Protein AF-A0A959V9H3-F1 (afdb_monomer)

Structure (mmCIF, N/CA/C/O backbone):
data_AF-A0A959V9H3-F1
#
_entry.id   AF-A0A959V9H3-F1
#
loop_
_atom_site.group_PDB
_atom_site.id
_atom_site.type_symbol
_atom_site.label_atom_id
_atom_site.label_alt_id
_atom_site.label_comp_id
_atom_site.label_asym_id
_atom_site.label_entity_id
_atom_site.label_seq_id
_atom_site.pdbx_PDB_ins_code
_atom_site.Cartn_x
_atom_site.Cartn_y
_atom_site.Cartn_z
_atom_site.occupancy
_atom_site.B_iso_or_equiv
_atom_site.auth_seq_id
_atom_site.auth_comp_id
_atom_site.auth_asym_id
_atom_site.auth_atom_id
_atom_site.pdbx_PDB_model_num
ATOM 1 N N . MET A 1 1 ? -79.815 37.052 56.908 1.00 38.38 1 MET A N 1
ATOM 2 C CA . MET A 1 1 ? -80.450 36.226 57.954 1.00 38.38 1 MET A CA 1
ATOM 3 C C . MET A 1 1 ? -79.907 34.810 57.814 1.00 38.38 1 MET A C 1
ATOM 5 O O . MET A 1 1 ? -79.956 34.312 56.704 1.00 38.38 1 MET A O 1
ATOM 9 N N . MET A 1 2 ? -79.336 34.265 58.903 1.00 42.62 2 MET A N 1
ATOM 10 C CA . MET A 1 2 ? -78.953 32.854 59.181 1.00 42.62 2 MET A CA 1
ATOM 11 C C . MET A 1 2 ? -78.077 32.114 58.145 1.00 42.62 2 MET A C 1
ATOM 13 O O . MET A 1 2 ? -78.509 31.856 57.035 1.00 42.62 2 MET A O 1
ATOM 17 N N . LYS A 1 3 ? -76.774 31.868 58.385 1.00 49.81 3 LYS A N 1
ATOM 18 C CA . LYS A 1 3 ? -76.113 30.909 59.318 1.00 49.81 3 LYS A CA 1
ATOM 19 C C . LYS A 1 3 ? -76.584 29.456 59.174 1.00 49.81 3 LYS A C 1
ATOM 21 O O . LYS A 1 3 ? -77.664 29.171 59.662 1.00 49.81 3 LYS A O 1
ATOM 26 N N . THR A 1 4 ? -75.691 28.578 58.696 1.00 45.66 4 THR A N 1
ATOM 27 C CA . THR A 1 4 ? -75.533 27.148 59.083 1.00 45.66 4 THR A CA 1
ATOM 28 C C . THR A 1 4 ? -74.238 26.599 58.447 1.00 45.66 4 THR A C 1
ATOM 30 O O . THR A 1 4 ? -74.162 26.454 57.234 1.00 45.66 4 THR A O 1
ATOM 33 N N . THR A 1 5 ? -73.095 26.632 59.145 1.00 49.28 5 THR A N 1
ATOM 34 C CA . THR A 1 5 ? -72.464 25.529 59.919 1.00 49.28 5 THR A CA 1
ATOM 35 C C . THR A 1 5 ? -71.930 24.355 59.088 1.00 49.28 5 THR A C 1
ATOM 37 O O . THR A 1 5 ? -72.685 23.541 58.571 1.00 49.28 5 THR A O 1
ATOM 40 N N . ARG A 1 6 ? -70.592 24.251 59.052 1.00 56.28 6 ARG A N 1
ATOM 41 C CA . ARG A 1 6 ? -69.817 23.060 58.667 1.00 56.28 6 ARG A CA 1
ATOM 42 C C . ARG A 1 6 ? -70.060 21.919 59.666 1.00 56.28 6 ARG A C 1
ATOM 44 O O . ARG A 1 6 ? -70.050 22.194 60.866 1.00 56.28 6 ARG A O 1
ATOM 51 N N . PRO A 1 7 ? -70.053 20.660 59.209 1.00 53.12 7 PRO A N 1
ATOM 52 C CA . PRO A 1 7 ? -69.454 19.585 59.975 1.00 53.12 7 PRO A CA 1
ATOM 53 C C . PRO A 1 7 ? -68.200 19.069 59.266 1.00 53.12 7 PRO A C 1
ATOM 55 O O . PRO A 1 7 ? -68.214 18.620 58.123 1.00 53.12 7 PRO A O 1
ATOM 58 N N . LEU A 1 8 ? -67.107 19.180 60.010 1.00 52.88 8 LEU A N 1
ATOM 59 C CA . LEU A 1 8 ? -65.874 18.433 59.859 1.00 52.88 8 LEU A CA 1
ATOM 60 C C . LEU A 1 8 ? -66.221 16.935 59.969 1.00 52.88 8 LEU A C 1
ATOM 62 O O . LEU A 1 8 ? -66.684 16.504 61.023 1.00 52.88 8 LEU A O 1
ATOM 66 N N . LEU A 1 9 ? -66.004 16.142 58.921 1.00 51.19 9 LEU A N 1
ATOM 67 C CA . LEU A 1 9 ? -65.899 14.691 59.064 1.00 51.19 9 LEU A CA 1
ATOM 68 C C . LEU A 1 9 ? -64.665 14.230 58.295 1.00 51.19 9 LEU A C 1
ATOM 70 O O . LEU A 1 9 ? -64.614 14.256 57.068 1.00 51.19 9 LEU A O 1
ATOM 74 N N . ALA A 1 10 ? -63.645 13.896 59.078 1.00 54.62 10 ALA A N 1
ATOM 75 C CA . ALA A 1 10 ? -62.396 13.310 58.648 1.00 54.62 10 ALA A CA 1
ATOM 76 C C . ALA A 1 10 ? -62.679 11.990 57.918 1.00 54.62 10 ALA A C 1
ATOM 78 O O . ALA A 1 10 ? -62.996 10.986 58.555 1.00 54.62 10 ALA A O 1
ATOM 79 N N . LEU A 1 11 ? -62.575 11.990 56.588 1.00 49.72 11 LEU A N 1
ATOM 80 C CA . LEU A 1 11 ? -62.524 10.752 55.828 1.00 49.72 11 LEU A CA 1
ATOM 81 C C . LEU A 1 11 ? -61.058 10.367 55.671 1.00 49.72 11 LEU A C 1
ATOM 83 O O . LEU A 1 11 ? -60.273 11.065 55.032 1.00 49.72 11 LEU A O 1
ATOM 87 N N . LEU A 1 12 ? -60.737 9.282 56.369 1.00 50.16 12 LEU A N 1
ATOM 88 C CA . LEU A 1 12 ? -59.481 8.562 56.408 1.00 50.16 12 LEU A CA 1
ATOM 89 C C . LEU A 1 12 ? -58.654 8.698 55.130 1.00 50.16 12 LEU A C 1
ATOM 91 O O . LEU A 1 12 ? -59.092 8.399 54.022 1.00 50.16 12 LEU A O 1
ATOM 95 N N . PHE A 1 13 ? -57.403 9.052 55.380 1.00 46.19 13 PHE A N 1
ATOM 96 C CA . PHE A 1 13 ? -56.226 8.827 54.566 1.00 46.19 13 PHE A CA 1
ATOM 97 C C . PHE A 1 13 ? -56.172 7.348 54.126 1.00 46.19 13 PHE A C 1
ATOM 99 O O . PHE A 1 13 ? -55.500 6.523 54.740 1.00 46.19 13 PHE A O 1
ATOM 106 N N . ALA A 1 14 ? -56.904 6.983 53.072 1.00 48.34 14 ALA A N 1
ATOM 107 C CA . ALA A 1 14 ? -56.654 5.764 52.314 1.00 48.34 14 ALA A CA 1
ATOM 108 C C . ALA A 1 14 ? -55.415 6.024 51.454 1.00 48.34 14 ALA A C 1
ATOM 110 O O . ALA A 1 14 ? -55.491 6.219 50.243 1.00 48.34 14 ALA A O 1
ATOM 111 N N . LEU A 1 15 ? -54.269 6.111 52.130 1.00 51.59 15 LEU A N 1
ATOM 112 C CA . LEU A 1 15 ? -52.971 6.003 51.497 1.00 51.59 15 LEU A CA 1
ATOM 113 C C . LEU A 1 15 ? -52.976 4.638 50.803 1.00 51.59 15 LEU A C 1
ATOM 115 O O . LEU A 1 15 ? -53.105 3.627 51.503 1.00 51.59 15 LEU A O 1
ATOM 119 N N . PRO A 1 16 ? -52.878 4.553 49.466 1.00 47.22 16 PRO A N 1
ATOM 120 C CA . PRO A 1 16 ? -52.512 3.284 48.887 1.00 47.22 16 PRO A CA 1
ATOM 121 C C . PRO A 1 16 ? -51.127 2.996 49.462 1.00 47.22 16 PRO A C 1
ATOM 123 O O . PRO A 1 16 ? -50.171 3.726 49.191 1.00 47.22 16 PRO A O 1
ATOM 126 N N . LEU A 1 17 ? -51.022 1.963 50.304 1.00 51.16 17 LEU A N 1
ATOM 127 C CA . LEU A 1 17 ? -49.762 1.257 50.446 1.00 51.16 17 LEU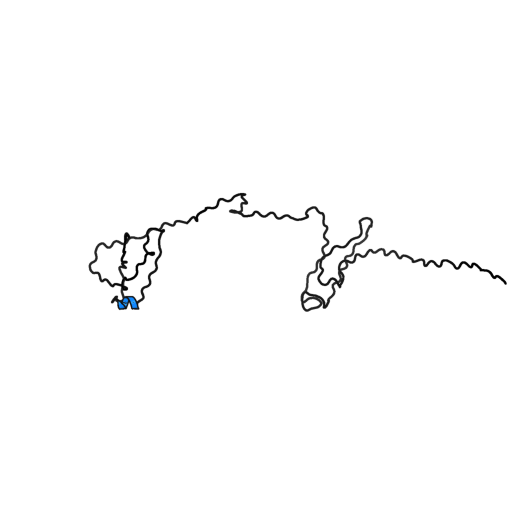 A CA 1
ATOM 128 C C . LEU A 1 17 ? -49.440 0.763 49.036 1.00 51.16 17 LEU A C 1
ATOM 130 O O . LEU A 1 17 ? -49.864 -0.316 48.626 1.00 51.16 17 LEU A O 1
ATOM 134 N N . ALA A 1 18 ? -48.735 1.594 48.272 1.00 52.59 18 ALA A N 1
ATOM 135 C CA . ALA A 1 18 ? -47.900 1.121 47.200 1.00 52.59 18 ALA A CA 1
ATOM 136 C C . ALA A 1 18 ? -46.889 0.223 47.904 1.00 52.59 18 ALA A C 1
ATOM 138 O O . ALA A 1 18 ? -45.907 0.680 48.486 1.00 52.59 18 ALA A O 1
ATOM 139 N N . LEU A 1 19 ? -47.227 -1.062 47.965 1.00 47.50 19 LEU A N 1
ATOM 140 C CA . LEU A 1 19 ? -46.282 -2.107 48.259 1.00 47.50 19 LEU A CA 1
ATOM 141 C C . LEU A 1 19 ? -45.261 -1.996 47.130 1.00 47.50 19 LEU A C 1
ATOM 143 O O . LEU A 1 19 ? -45.490 -2.486 46.025 1.00 47.50 19 LEU A O 1
ATOM 147 N N . SER A 1 20 ? -44.189 -1.245 47.369 1.00 50.09 20 SER A N 1
ATOM 148 C CA . SER A 1 20 ? -43.010 -1.264 46.526 1.00 50.09 20 SER A CA 1
ATOM 149 C C . SER A 1 20 ? -42.485 -2.687 46.623 1.00 50.09 20 SER A C 1
ATOM 151 O O . SER A 1 20 ? -41.723 -3.016 47.530 1.00 50.09 20 SER A O 1
ATOM 153 N N . ALA A 1 21 ? -42.971 -3.568 45.751 1.00 50.25 21 ALA A N 1
ATOM 154 C CA . ALA A 1 21 ? -42.292 -4.808 45.457 1.00 50.25 21 ALA A CA 1
ATOM 155 C C . ALA A 1 21 ? -40.937 -4.372 44.907 1.00 50.25 21 ALA A C 1
ATOM 157 O O . ALA A 1 21 ? -40.818 -3.971 43.752 1.00 50.25 21 ALA A O 1
ATOM 158 N N . GLN A 1 22 ? -39.950 -4.298 45.795 1.00 52.94 22 GLN A N 1
ATOM 159 C CA . GLN A 1 22 ? -38.587 -4.014 45.416 1.00 52.94 22 GLN A CA 1
ATOM 160 C C . GLN A 1 22 ? -38.166 -5.204 44.566 1.00 52.94 22 GLN A C 1
ATOM 162 O O . GLN A 1 22 ? -38.006 -6.313 45.075 1.00 52.94 22 GLN A O 1
ATOM 167 N N . GLU A 1 23 ? -38.112 -5.000 43.251 1.00 62.88 23 GLU A N 1
ATOM 168 C CA . GLU A 1 23 ? -37.577 -6.010 42.357 1.00 62.88 23 GLU A CA 1
ATOM 169 C C . GLU A 1 23 ? -36.139 -6.291 42.802 1.00 62.88 23 GLU A C 1
ATOM 171 O O . GLU A 1 23 ? -35.274 -5.421 42.749 1.00 62.88 23 GLU A O 1
ATOM 176 N N . ASP A 1 24 ? -35.879 -7.523 43.238 1.00 78.25 24 ASP A N 1
ATOM 177 C CA . ASP A 1 24 ? -34.549 -8.012 43.633 1.00 78.25 24 ASP A CA 1
ATOM 178 C C . ASP A 1 24 ? -33.622 -8.207 42.411 1.00 78.25 24 ASP A C 1
ATOM 180 O O . ASP A 1 24 ? -32.607 -8.896 42.446 1.00 78.25 24 ASP A O 1
ATOM 184 N N . THR A 1 25 ? -34.005 -7.667 41.252 1.00 86.69 25 THR A N 1
ATOM 185 C CA . THR A 1 25 ? -33.285 -7.815 39.990 1.00 86.69 25 THR A CA 1
ATOM 186 C C . THR A 1 25 ? -33.106 -6.457 39.342 1.00 86.69 25 THR A C 1
ATOM 188 O O . THR A 1 25 ? -34.055 -5.852 38.855 1.00 86.69 25 THR A O 1
ATOM 191 N N . LEU A 1 26 ? -31.856 -6.014 39.263 1.00 89.06 26 LEU A N 1
ATOM 192 C CA . LEU A 1 26 ? -31.491 -4.832 38.501 1.00 89.06 26 LEU A CA 1
ATOM 193 C C . LEU A 1 26 ? -31.297 -5.213 37.028 1.00 89.06 26 LEU A C 1
ATOM 195 O O . LEU A 1 26 ? -30.533 -6.126 36.707 1.00 89.06 26 LEU A O 1
ATOM 199 N N . ARG A 1 27 ? -31.986 -4.510 36.123 1.00 90.94 27 ARG A N 1
ATOM 200 C CA . ARG A 1 27 ? -31.864 -4.698 34.670 1.00 90.94 27 ARG A CA 1
ATOM 201 C C . ARG A 1 27 ? -31.171 -3.501 34.030 1.00 90.94 27 ARG A C 1
ATOM 203 O O . ARG A 1 27 ? -31.647 -2.377 34.143 1.00 90.94 27 ARG A O 1
ATOM 210 N N . VAL A 1 28 ? -30.075 -3.760 33.320 1.00 92.44 28 VAL A N 1
ATOM 211 C CA . VAL A 1 28 ? -29.393 -2.770 32.475 1.00 92.44 28 VAL A CA 1
ATOM 212 C C . VAL A 1 28 ? -29.704 -3.102 31.020 1.00 92.44 28 VAL A C 1
ATOM 214 O O . VAL A 1 28 ? -29.259 -4.131 30.512 1.00 92.44 28 VAL A O 1
ATOM 217 N N . GLN A 1 29 ? -30.485 -2.251 30.353 1.00 93.38 29 GLN A N 1
ATOM 218 C CA . GLN A 1 29 ? -30.753 -2.388 28.922 1.00 93.38 29 GLN A CA 1
ATOM 219 C C . GLN A 1 29 ? -29.642 -1.697 28.130 1.00 93.38 29 GLN A C 1
ATOM 221 O O . GLN A 1 29 ? -29.417 -0.500 28.298 1.00 93.38 29 GLN A O 1
ATOM 226 N N . THR A 1 30 ? -28.961 -2.450 27.266 1.00 94.25 30 THR A N 1
ATOM 227 C CA . THR A 1 30 ? -27.877 -1.926 26.428 1.00 94.25 30 THR A CA 1
ATOM 228 C C . THR A 1 30 ? -28.367 -1.613 25.012 1.00 94.25 30 THR A C 1
ATOM 230 O O . THR A 1 30 ? -28.777 -0.490 24.727 1.00 94.25 30 THR A O 1
ATOM 233 N N . LEU A 1 31 ? -28.360 -2.608 24.126 1.00 93.88 31 LEU A N 1
ATOM 234 C CA . LEU A 1 31 ? -28.870 -2.520 22.758 1.00 93.88 31 LEU A CA 1
ATOM 235 C C . LEU A 1 31 ? -30.359 -2.871 22.731 1.00 93.88 31 LEU A C 1
ATOM 237 O O . LEU A 1 31 ? -30.788 -3.796 23.417 1.00 93.88 31 LEU A O 1
ATOM 241 N N . THR A 1 32 ? -31.147 -2.148 21.940 1.00 94.00 32 THR A N 1
ATOM 242 C CA . THR A 1 32 ? -32.568 -2.450 21.688 1.00 94.00 32 THR A CA 1
ATOM 243 C C . THR A 1 32 ? -32.753 -2.948 20.259 1.00 94.00 32 THR A C 1
ATOM 245 O O . THR A 1 32 ? -31.843 -2.848 19.440 1.00 94.00 32 THR A O 1
ATOM 248 N N . PHE A 1 33 ? -33.941 -3.450 19.915 1.00 92.75 33 PHE A N 1
ATOM 249 C CA . PHE A 1 33 ? -34.227 -3.828 18.527 1.00 92.75 33 PHE A CA 1
ATOM 250 C C . PHE A 1 33 ? -34.240 -2.644 17.555 1.00 92.75 33 PHE A C 1
ATOM 252 O O . PHE A 1 33 ? -34.073 -2.860 16.364 1.00 92.75 33 PHE A O 1
ATOM 259 N N . ASP A 1 34 ? -34.342 -1.411 18.052 1.00 92.25 34 ASP A N 1
ATOM 260 C CA . ASP A 1 34 ? -34.216 -0.202 17.230 1.00 92.25 34 ASP A CA 1
ATOM 261 C C . ASP A 1 34 ? -32.744 0.127 16.903 1.00 92.25 34 ASP A C 1
ATOM 263 O O . ASP A 1 34 ? -32.449 0.999 16.086 1.00 92.25 34 ASP A O 1
ATOM 267 N N . SER A 1 35 ? -31.788 -0.572 17.528 1.00 92.06 35 SER A N 1
ATOM 268 C CA . SER A 1 35 ? -30.345 -0.409 17.310 1.00 92.06 35 SER A CA 1
ATOM 269 C C . SER A 1 35 ? -29.870 -1.150 16.049 1.00 92.06 35 SER A C 1
ATOM 271 O O . SER A 1 35 ? -29.012 -2.026 16.126 1.00 92.06 35 SER A O 1
ATOM 273 N N . ILE A 1 36 ? -30.416 -0.800 14.880 1.00 90.19 36 ILE A N 1
ATOM 274 C CA . ILE A 1 36 ? -30.231 -1.552 13.621 1.00 90.19 36 ILE A CA 1
ATOM 275 C C . ILE A 1 36 ? -28.749 -1.732 13.231 1.00 90.19 36 ILE A C 1
ATOM 277 O O . ILE A 1 36 ? -28.296 -2.843 12.939 1.00 90.19 36 ILE A O 1
ATOM 281 N N . THR A 1 37 ? -27.960 -0.655 13.263 1.00 89.81 37 THR A N 1
ATOM 282 C CA . THR A 1 37 ? -26.536 -0.671 12.867 1.00 89.81 37 THR A CA 1
ATOM 283 C C . THR A 1 37 ? -25.567 -0.488 14.038 1.00 89.81 37 THR A C 1
ATOM 285 O O . THR A 1 37 ? -24.367 -0.717 13.888 1.00 89.81 37 THR A O 1
ATOM 288 N N . THR A 1 38 ? -26.058 -0.130 15.226 1.00 91.19 38 THR A N 1
ATOM 289 C CA . THR A 1 38 ? -25.223 0.095 16.415 1.00 91.19 38 THR A CA 1
ATOM 290 C C . THR A 1 38 ? -24.794 -1.232 17.035 1.00 91.19 38 THR A C 1
ATOM 292 O O . THR A 1 38 ? -25.626 -2.013 17.485 1.00 91.19 38 THR A O 1
ATOM 295 N N . ARG A 1 39 ? -23.480 -1.485 17.105 1.00 88.88 39 ARG A N 1
ATOM 296 C CA . ARG A 1 39 ? -22.906 -2.728 17.672 1.00 88.88 39 ARG A CA 1
ATOM 297 C C . ARG A 1 39 ? -22.044 -2.517 18.920 1.00 88.88 39 ARG A C 1
ATOM 299 O O . ARG A 1 39 ? -21.573 -3.481 19.514 1.00 88.88 39 ARG A O 1
ATOM 306 N N . ARG A 1 40 ? -21.830 -1.263 19.323 1.00 92.00 40 ARG A N 1
ATOM 307 C CA . ARG A 1 40 ? -21.074 -0.865 20.518 1.00 92.00 40 ARG A CA 1
ATOM 308 C C . ARG A 1 40 ? -21.672 0.416 21.088 1.00 92.00 40 ARG A C 1
ATOM 310 O O . ARG A 1 40 ? -22.124 1.268 20.331 1.00 92.00 40 ARG A O 1
ATOM 317 N N . GLY A 1 41 ? -21.623 0.555 22.405 1.00 92.00 41 GLY A N 1
ATOM 318 C CA . GLY A 1 41 ? -22.055 1.748 23.114 1.00 92.00 41 GLY A CA 1
ATOM 319 C C . GLY A 1 41 ? -21.462 1.807 24.515 1.00 92.00 41 GLY A C 1
ATOM 320 O O . GLY A 1 41 ? -20.753 0.895 24.944 1.00 92.00 41 GLY A O 1
ATOM 321 N N . TRP A 1 42 ? -21.763 2.903 25.202 1.00 91.62 42 TRP A N 1
ATOM 322 C CA . TRP A 1 42 ? -21.433 3.116 26.602 1.00 91.62 42 TRP A CA 1
ATOM 323 C C . TRP A 1 42 ? -22.714 3.047 27.414 1.00 91.62 42 TRP A C 1
ATOM 325 O O . TRP A 1 42 ? -23.662 3.781 27.139 1.00 91.62 42 TRP A O 1
ATOM 335 N N . TRP A 1 43 ? -22.734 2.169 28.409 1.00 91.81 43 TRP A N 1
ATOM 336 C CA . TRP A 1 43 ? -23.882 1.990 29.286 1.00 91.81 43 TRP A CA 1
ATOM 337 C C . TRP A 1 43 ? -23.419 2.019 30.728 1.00 91.81 43 TRP A C 1
ATOM 339 O O . TRP A 1 43 ? -22.426 1.385 31.082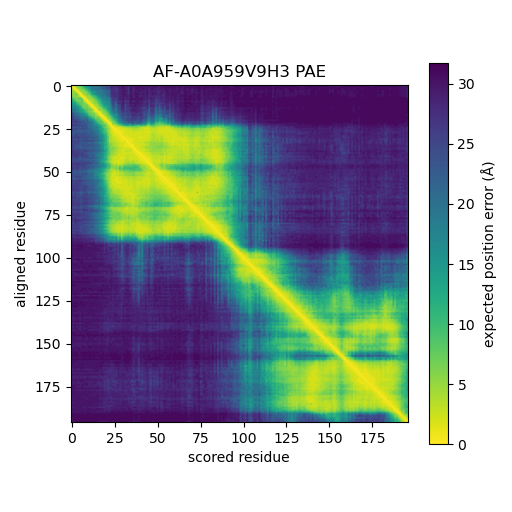 1.00 91.81 43 TRP A O 1
ATOM 349 N N . GLN A 1 44 ? -24.149 2.762 31.553 1.00 89.25 44 GLN A N 1
ATOM 350 C CA . GLN A 1 44 ? -23.854 2.863 32.969 1.00 89.25 44 GLN A CA 1
ATOM 351 C C . GLN A 1 44 ? -24.326 1.588 33.666 1.00 89.25 44 GLN A C 1
ATOM 353 O O . GLN A 1 44 ? -25.526 1.330 33.769 1.00 89.25 44 GLN A O 1
ATOM 358 N N . PHE A 1 45 ? -23.376 0.796 34.149 1.00 88.94 45 PHE A N 1
ATOM 359 C CA . PHE A 1 45 ? -23.672 -0.284 35.080 1.00 88.94 45 PHE A CA 1
ATOM 360 C C . PHE A 1 45 ? -23.782 0.284 36.505 1.00 88.94 45 PHE A C 1
ATOM 362 O O . PHE A 1 45 ? -23.223 1.352 36.786 1.00 88.94 45 PHE A O 1
ATOM 369 N N . PRO A 1 46 ? -24.519 -0.392 37.401 1.00 88.06 46 PRO A N 1
ATOM 370 C CA . PRO A 1 46 ? -24.602 -0.001 38.801 1.00 88.06 46 PRO A CA 1
ATOM 371 C C . PRO A 1 46 ? -23.224 0.092 39.444 1.00 88.06 46 PRO A C 1
ATOM 373 O O . PRO A 1 46 ? -22.301 -0.634 39.073 1.00 88.06 46 PRO A O 1
ATOM 376 N N . ASP A 1 47 ? -23.112 0.962 40.439 1.00 82.56 47 ASP A N 1
ATOM 377 C CA . ASP A 1 47 ? -21.897 1.084 41.227 1.00 82.56 47 ASP A CA 1
ATOM 378 C C . ASP A 1 47 ? -21.627 -0.165 42.091 1.00 82.56 47 ASP A C 1
ATOM 380 O O . ASP A 1 47 ? -22.430 -1.097 42.211 1.00 82.56 47 ASP A O 1
ATOM 384 N N . THR A 1 48 ? -20.462 -0.168 42.732 1.00 80.00 48 THR A N 1
ATOM 385 C CA . THR A 1 48 ? -20.001 -1.261 43.592 1.00 80.00 48 THR A CA 1
ATOM 386 C C . THR A 1 48 ? -20.634 -1.251 44.985 1.00 80.00 48 THR A C 1
ATOM 388 O O . THR A 1 48 ? -20.202 -2.021 45.841 1.00 80.00 48 THR A O 1
ATOM 391 N N . THR A 1 49 ? -21.614 -0.382 45.265 1.00 86.56 49 THR A N 1
ATOM 392 C CA . THR A 1 49 ? -22.260 -0.331 46.593 1.00 86.56 49 THR A CA 1
ATOM 393 C C . THR A 1 49 ? -23.222 -1.499 46.819 1.00 86.56 49 THR A C 1
ATOM 395 O O . THR A 1 49 ? -23.599 -1.796 47.952 1.00 86.56 49 THR A O 1
ATOM 398 N N . HIS A 1 50 ? -23.570 -2.205 45.744 1.00 82.75 50 HIS A N 1
ATOM 399 C CA . HIS A 1 50 ? -24.474 -3.342 45.741 1.00 82.75 50 HIS A CA 1
ATOM 400 C C . HIS A 1 50 ? -23.699 -4.661 45.679 1.00 82.75 50 HIS A C 1
ATOM 402 O O . HIS A 1 50 ? -22.675 -4.777 45.004 1.00 82.75 50 HIS A O 1
ATOM 408 N N . THR A 1 51 ? -24.223 -5.691 46.345 1.00 87.56 51 THR A N 1
ATOM 409 C CA . THR A 1 51 ? -23.708 -7.060 46.228 1.00 87.56 51 THR A CA 1
ATOM 410 C C . THR A 1 51 ? -24.682 -7.897 45.413 1.00 87.56 51 THR A C 1
ATOM 412 O O . THR A 1 51 ? -25.887 -7.881 45.653 1.00 87.56 51 THR A O 1
ATOM 415 N N . TYR A 1 52 ? -24.161 -8.628 44.430 1.00 88.44 52 TYR A N 1
ATOM 416 C CA . TYR A 1 52 ? -24.974 -9.416 43.510 1.00 88.44 52 TYR A CA 1
ATOM 417 C C . TYR A 1 52 ? -24.634 -10.892 43.648 1.00 88.44 52 TYR A C 1
ATOM 419 O O . TYR A 1 52 ? -23.474 -11.289 43.560 1.00 88.44 52 TYR A O 1
ATOM 427 N N . ARG A 1 53 ? -25.658 -11.732 43.810 1.00 90.81 53 ARG A N 1
ATOM 428 C CA . ARG A 1 53 ? -25.481 -13.191 43.843 1.00 90.81 53 ARG A CA 1
ATOM 429 C C . ARG A 1 53 ? -25.201 -13.779 42.457 1.00 90.81 53 ARG A C 1
ATOM 431 O O . ARG A 1 53 ? -24.553 -14.817 42.347 1.00 90.81 53 ARG A O 1
ATOM 438 N N . LYS A 1 54 ? -25.759 -13.172 41.407 1.00 91.06 54 LYS A N 1
ATOM 439 C CA . LYS A 1 54 ? -25.683 -13.662 40.028 1.00 91.06 54 LYS A CA 1
ATOM 440 C C . LYS A 1 54 ? -25.813 -12.497 39.053 1.00 91.06 54 LYS A C 1
ATOM 442 O O . LYS A 1 54 ? -26.667 -11.639 39.241 1.00 91.06 54 LYS A O 1
ATOM 447 N N . VAL A 1 55 ? -25.018 -12.533 37.988 1.00 90.62 55 VAL A N 1
ATOM 448 C CA . VAL A 1 55 ? -25.143 -11.639 36.833 1.00 90.62 55 VAL A CA 1
ATOM 449 C C . VAL A 1 55 ? -25.541 -12.484 35.626 1.00 90.62 55 VAL A C 1
ATOM 451 O O . VAL A 1 55 ? -24.924 -13.515 35.363 1.00 90.62 55 VAL A O 1
ATOM 454 N N . LEU A 1 56 ? -26.597 -12.078 34.920 1.00 93.38 56 LEU A N 1
ATOM 455 C CA . LEU A 1 56 ? -27.102 -12.759 33.727 1.00 93.38 56 LEU A CA 1
ATOM 456 C C . LEU A 1 56 ? -27.024 -11.814 32.533 1.00 93.38 56 LEU A C 1
ATOM 458 O O . LEU A 1 56 ? -27.608 -10.734 32.557 1.00 93.38 56 LEU A O 1
ATOM 462 N N . MET A 1 57 ? -26.336 -12.244 31.478 1.00 93.62 57 MET A N 1
ATOM 463 C CA . MET A 1 57 ? -26.373 -11.579 30.180 1.00 93.62 57 MET A CA 1
ATOM 464 C C . MET A 1 57 ? -27.438 -12.263 29.322 1.00 93.62 57 MET A C 1
ATOM 466 O O . MET A 1 57 ? -27.352 -13.463 29.064 1.00 93.62 57 MET A O 1
ATOM 470 N N . VAL A 1 58 ? -28.462 -11.506 28.926 1.00 93.69 58 VAL A N 1
ATOM 471 C CA . VAL A 1 58 ? -29.548 -11.993 28.070 1.00 93.69 58 VAL A CA 1
ATOM 472 C C . VAL A 1 58 ? -29.409 -11.335 26.707 1.00 93.69 58 VAL A C 1
ATOM 474 O O . VAL A 1 58 ? -29.657 -10.142 26.559 1.00 93.69 58 VAL A O 1
ATOM 477 N N . HIS A 1 59 ? -29.017 -12.126 25.714 1.00 92.44 59 HIS A N 1
ATOM 478 C CA . HIS A 1 59 ? -28.903 -11.688 24.330 1.00 92.44 59 HIS A CA 1
ATOM 479 C C . HIS A 1 59 ? -30.032 -12.317 23.517 1.00 92.44 59 HIS A C 1
ATOM 481 O O . HIS A 1 59 ? -30.099 -13.537 23.387 1.00 92.44 59 HIS A O 1
ATOM 487 N N . THR A 1 60 ? -30.928 -11.484 22.987 1.00 92.25 60 THR A N 1
ATOM 488 C CA . THR A 1 60 ? -31.978 -11.922 22.059 1.00 92.25 60 THR A CA 1
ATOM 489 C C . THR A 1 60 ? -31.638 -11.445 20.657 1.00 92.25 60 THR A C 1
ATOM 491 O O . THR A 1 60 ? -31.518 -10.243 20.434 1.00 92.25 60 THR A O 1
ATOM 494 N N . LEU A 1 61 ? -31.504 -12.385 19.724 1.00 89.00 61 LEU A N 1
ATOM 495 C CA . LEU A 1 61 ? -31.349 -12.092 18.303 1.00 89.00 61 LEU A CA 1
ATOM 496 C C . LEU A 1 61 ? -32.730 -12.062 17.646 1.00 89.00 61 LEU A C 1
ATOM 498 O O . LEU A 1 61 ? -33.534 -12.975 17.835 1.00 89.00 61 LEU A O 1
ATOM 502 N N . LYS A 1 62 ? -33.004 -10.999 16.889 1.00 89.00 62 LYS A N 1
ATOM 503 C CA . LYS A 1 62 ? -34.257 -10.796 16.157 1.00 89.00 62 LYS A CA 1
ATOM 504 C C . LYS A 1 62 ? -33.952 -10.761 14.665 1.00 89.00 62 LYS A C 1
ATOM 506 O O . LYS A 1 62 ? -33.058 -10.033 14.251 1.00 89.00 62 LYS A O 1
ATOM 511 N N . CYS A 1 63 ? -34.734 -11.491 13.877 1.00 90.62 63 CYS A N 1
ATOM 512 C CA . CYS A 1 63 ? -34.766 -11.293 12.435 1.00 90.62 63 CYS A CA 1
ATOM 513 C C . CYS A 1 63 ? -35.601 -10.055 12.110 1.00 90.62 63 CYS A C 1
ATOM 515 O O . CYS A 1 63 ? -36.785 -10.001 12.458 1.00 90.62 63 CYS A O 1
ATOM 517 N N . ASP A 1 64 ? -34.996 -9.067 11.464 1.00 91.19 64 ASP A N 1
ATOM 518 C CA . ASP A 1 64 ? -35.623 -7.781 11.179 1.00 91.19 64 ASP A CA 1
ATOM 519 C C . ASP A 1 64 ? -35.466 -7.410 9.703 1.00 91.19 64 ASP A C 1
ATOM 521 O O . ASP A 1 64 ? -34.373 -7.494 9.145 1.00 91.19 64 ASP A O 1
ATOM 525 N N . ALA A 1 65 ? -36.557 -6.974 9.072 1.00 92.75 65 ALA A N 1
ATOM 526 C CA . ALA A 1 65 ? -36.555 -6.510 7.686 1.00 92.75 65 ALA A CA 1
ATOM 527 C C . ALA A 1 65 ? -35.727 -5.227 7.486 1.00 92.75 65 ALA A C 1
ATOM 529 O O . ALA A 1 65 ? -35.384 -4.894 6.356 1.00 92.75 65 ALA A O 1
ATOM 530 N N . GLN A 1 66 ? -35.407 -4.508 8.565 1.00 91.19 66 GLN A N 1
ATOM 531 C CA . GLN A 1 66 ? -34.536 -3.332 8.544 1.00 91.19 66 GLN A CA 1
ATOM 532 C C . GLN A 1 66 ? -33.039 -3.679 8.549 1.00 91.19 66 GLN A C 1
ATOM 534 O O . GLN A 1 66 ? -32.211 -2.770 8.507 1.00 91.19 66 GLN A O 1
ATOM 539 N N . THR A 1 67 ? -32.669 -4.962 8.612 1.00 86.56 67 THR A N 1
ATOM 540 C CA . THR A 1 67 ? -31.266 -5.395 8.543 1.00 86.56 67 THR A CA 1
ATOM 541 C C . THR A 1 67 ? -30.609 -4.866 7.267 1.00 86.56 67 THR A C 1
ATOM 543 O O . THR A 1 67 ? -31.104 -5.076 6.169 1.00 86.56 67 THR A O 1
ATOM 546 N N . THR A 1 68 ? -29.482 -4.163 7.407 1.00 88.31 68 THR A N 1
ATOM 547 C CA . THR A 1 68 ? -28.831 -3.454 6.288 1.00 88.31 68 THR A CA 1
ATOM 548 C C . THR A 1 68 ? -27.712 -4.246 5.612 1.00 88.31 68 THR A C 1
ATOM 550 O O . THR A 1 68 ? -27.056 -3.721 4.717 1.00 88.31 68 THR A O 1
ATOM 553 N N . GLN A 1 69 ? -27.415 -5.455 6.093 1.00 82.81 69 GLN A N 1
ATOM 554 C CA . GLN A 1 69 ? -26.262 -6.235 5.636 1.00 82.81 69 GLN A CA 1
ATOM 555 C C . GLN A 1 69 ? -26.553 -6.993 4.331 1.00 82.81 69 GLN A C 1
ATOM 557 O O . GLN A 1 69 ? -25.659 -7.111 3.495 1.00 82.81 69 GLN A O 1
ATOM 562 N N . ASP A 1 70 ? -27.783 -7.486 4.161 1.00 86.00 70 ASP A N 1
ATOM 563 C CA . ASP A 1 70 ? -28.259 -8.231 2.993 1.00 86.00 70 ASP A CA 1
ATOM 564 C C . ASP A 1 70 ? -29.794 -8.099 2.842 1.00 86.00 70 ASP A C 1
ATOM 566 O O . ASP A 1 70 ? -30.437 -7.318 3.544 1.00 86.00 70 ASP A O 1
ATOM 570 N N . GLN A 1 71 ? -30.384 -8.826 1.887 1.00 89.44 71 GLN A N 1
ATOM 571 C CA . GLN A 1 71 ? -31.828 -8.827 1.613 1.00 89.44 71 GLN A CA 1
ATOM 572 C C . GLN A 1 71 ? -32.673 -9.720 2.545 1.00 89.44 71 GLN A C 1
ATOM 574 O O . GLN A 1 71 ? -33.894 -9.787 2.368 1.00 89.44 71 GLN A O 1
ATOM 579 N N . TYR A 1 72 ? -32.072 -10.440 3.495 1.00 91.75 72 TYR A N 1
ATOM 580 C CA . TYR A 1 72 ? -32.771 -11.401 4.347 1.00 91.75 72 TYR A CA 1
ATOM 581 C C . TYR A 1 72 ? -32.891 -10.888 5.783 1.00 91.75 72 TYR A C 1
ATOM 583 O O . TYR A 1 72 ? -31.932 -10.448 6.405 1.00 91.75 72 TYR A O 1
ATOM 591 N N . ALA A 1 73 ? -34.075 -11.031 6.380 1.00 92.38 73 ALA A N 1
ATOM 592 C CA . ALA A 1 73 ? -34.321 -10.509 7.726 1.00 92.38 73 ALA A CA 1
ATOM 593 C C . ALA A 1 73 ? -33.419 -11.130 8.815 1.00 92.38 73 ALA A C 1
ATOM 595 O O . ALA A 1 73 ? -33.142 -10.482 9.820 1.00 92.38 73 ALA A O 1
ATOM 596 N N . CYS A 1 74 ? -32.985 -12.383 8.643 1.00 89.06 74 CYS A N 1
ATOM 597 C CA . CYS A 1 74 ? -32.111 -13.094 9.585 1.00 89.06 74 CYS A CA 1
ATOM 598 C C . CYS A 1 74 ? -30.631 -13.113 9.157 1.00 89.06 74 CYS A C 1
ATOM 600 O O . CYS A 1 74 ? -29.822 -13.736 9.845 1.00 89.06 74 CYS A O 1
ATOM 602 N N . GLY A 1 75 ? -30.285 -12.485 8.030 1.00 87.50 75 GLY A N 1
ATOM 603 C CA . GLY A 1 75 ? -29.031 -12.730 7.326 1.00 87.50 75 GLY A CA 1
ATOM 604 C C . GLY A 1 75 ? -29.039 -14.025 6.496 1.00 87.50 75 GLY A C 1
ATOM 605 O O . GLY A 1 75 ? -29.854 -14.921 6.730 1.00 87.50 75 GLY A O 1
ATOM 606 N N . GLU A 1 76 ? -28.154 -14.116 5.502 1.00 89.31 76 GLU A N 1
ATOM 607 C CA . GLU A 1 76 ? -28.058 -15.283 4.601 1.00 89.31 76 GLU A CA 1
ATOM 608 C C . GLU A 1 76 ? -27.324 -16.489 5.217 1.00 89.31 76 GLU A C 1
ATOM 610 O O . GLU A 1 76 ? -27.649 -17.637 4.910 1.00 89.31 76 GLU A O 1
ATOM 615 N N . TRP A 1 77 ? -26.346 -16.238 6.091 1.00 87.19 77 TRP A N 1
ATOM 616 C CA . TRP A 1 77 ? -25.412 -17.247 6.605 1.00 87.19 77 TRP A CA 1
ATOM 617 C C . TRP A 1 77 ? -25.430 -17.361 8.134 1.00 87.19 77 TRP A C 1
ATOM 619 O O . TRP A 1 77 ? -26.004 -16.540 8.851 1.00 87.19 77 TRP A O 1
ATOM 629 N N . ASP A 1 78 ? -24.763 -18.389 8.652 1.00 85.44 78 ASP A N 1
ATOM 630 C CA . ASP A 1 78 ? -24.553 -18.619 10.076 1.00 85.44 78 ASP A CA 1
ATOM 631 C C . ASP A 1 78 ? -23.480 -17.679 10.649 1.00 85.44 78 ASP A C 1
ATOM 633 O O . ASP A 1 78 ? -22.288 -17.977 10.724 1.00 85.44 78 ASP A O 1
ATOM 637 N N . TYR A 1 79 ? -23.914 -16.498 11.086 1.00 82.25 79 TYR A N 1
ATOM 638 C CA . TYR A 1 79 ? -23.015 -15.518 11.687 1.00 82.25 79 TYR A CA 1
ATOM 639 C C . TYR A 1 79 ? -22.645 -15.868 13.131 1.00 82.25 79 TYR A C 1
ATOM 641 O O . TYR A 1 79 ? -23.494 -16.041 14.008 1.00 82.25 79 TYR A O 1
ATOM 649 N N . LEU A 1 80 ? -21.342 -15.870 13.408 1.00 87.56 80 LEU A N 1
ATOM 650 C CA . LEU A 1 80 ? -20.824 -15.959 14.769 1.00 87.56 80 LEU A CA 1
ATOM 651 C C . LEU A 1 80 ? -21.030 -14.627 15.492 1.00 87.56 80 LEU A C 1
ATOM 653 O O . LEU A 1 80 ? -20.656 -13.565 14.995 1.00 87.56 80 LEU A O 1
ATOM 657 N N . THR A 1 81 ? -21.596 -14.695 16.694 1.00 85.81 81 THR A N 1
ATOM 658 C CA . THR A 1 81 ? -21.884 -13.519 17.516 1.00 85.81 81 THR A CA 1
ATOM 659 C C . THR A 1 81 ? -21.156 -13.619 18.845 1.00 85.81 81 THR A C 1
ATOM 661 O O . THR A 1 81 ? -21.278 -14.611 19.560 1.00 85.81 81 THR A O 1
ATOM 664 N N . TYR A 1 82 ? -20.430 -12.561 19.193 1.00 91.56 82 TYR A N 1
ATOM 665 C CA . TYR A 1 82 ? -19.658 -12.468 20.426 1.00 91.56 82 TYR A CA 1
ATOM 666 C C . TYR A 1 82 ? -20.048 -11.206 21.192 1.00 91.56 82 TYR A C 1
ATOM 668 O O . TYR A 1 82 ? -20.279 -10.155 20.592 1.00 91.56 82 TYR A O 1
ATOM 676 N N . SER A 1 83 ? -20.080 -11.306 22.519 1.00 91.31 83 SER A N 1
ATOM 677 C CA . SER A 1 83 ? -20.322 -10.173 23.412 1.00 91.31 83 SER A CA 1
ATOM 678 C C . SER A 1 83 ? -19.039 -9.839 24.158 1.00 91.31 83 SER A C 1
ATOM 680 O O . SER A 1 83 ? -18.478 -10.696 24.839 1.00 91.31 83 SER A O 1
ATOM 682 N N . TYR A 1 84 ? -18.599 -8.588 24.057 1.00 91.81 84 TYR A N 1
ATOM 683 C CA . TYR A 1 84 ? -17.406 -8.096 24.739 1.00 91.81 84 TYR A CA 1
ATOM 684 C C . TYR A 1 84 ? -17.776 -6.969 25.698 1.00 91.81 84 TYR A C 1
ATOM 686 O O . TYR A 1 84 ? -18.551 -6.078 25.350 1.00 91.81 84 TYR A O 1
ATOM 694 N N . VAL A 1 85 ? -17.192 -7.005 26.894 1.00 88.81 85 VAL A N 1
ATOM 695 C CA . VAL A 1 85 ? -17.227 -5.911 27.868 1.00 88.81 85 VAL A CA 1
ATOM 696 C C . VAL A 1 85 ? -15.818 -5.343 27.943 1.00 88.81 85 VAL A C 1
ATOM 698 O O . VAL A 1 85 ? -14.864 -6.091 28.147 1.00 88.81 85 VAL A O 1
ATOM 701 N N . TYR A 1 86 ? -15.694 -4.037 27.734 1.00 86.38 86 TYR A N 1
ATOM 702 C CA . TYR A 1 86 ? -14.412 -3.342 27.742 1.00 86.38 86 TYR A CA 1
ATOM 703 C C . TYR A 1 86 ? -14.323 -2.459 28.980 1.00 86.38 86 TYR A C 1
ATOM 705 O O . TYR A 1 86 ? -15.221 -1.656 29.227 1.00 86.38 86 TYR A O 1
ATOM 713 N N . ASP A 1 87 ? -13.225 -2.589 29.718 1.00 80.00 87 ASP A N 1
ATOM 714 C CA . ASP A 1 87 ? -12.863 -1.686 30.805 1.00 80.00 87 ASP A CA 1
ATOM 715 C C . ASP A 1 87 ? -11.748 -0.747 30.332 1.00 80.00 87 ASP A C 1
ATOM 717 O O . ASP A 1 87 ? -10.733 -1.194 29.789 1.00 80.00 87 ASP A O 1
ATOM 721 N N . HIS A 1 88 ? -11.954 0.557 30.498 1.00 72.88 88 HIS A N 1
ATOM 722 C CA . HIS A 1 88 ? -10.969 1.566 30.122 1.00 72.88 88 HIS A CA 1
ATOM 723 C C . HIS A 1 88 ? -10.114 1.873 31.344 1.00 72.88 88 HIS A C 1
ATOM 725 O O . HIS A 1 88 ? -10.388 2.794 32.106 1.00 72.88 88 HIS A O 1
ATOM 731 N N . THR A 1 89 ? -9.051 1.093 31.518 1.00 72.81 89 THR A N 1
ATOM 732 C CA . THR A 1 89 ? -8.150 1.204 32.675 1.00 72.81 89 THR A CA 1
ATOM 733 C C . THR A 1 89 ? -7.270 2.457 32.644 1.00 72.81 89 THR A C 1
ATOM 735 O O . THR A 1 89 ? -6.604 2.761 33.629 1.00 72.81 89 THR A O 1
ATOM 738 N N . GLY A 1 90 ? -7.209 3.165 31.508 1.00 66.12 90 GLY A N 1
ATOM 739 C CA . GLY A 1 90 ? -6.348 4.339 31.314 1.00 66.12 90 GLY A CA 1
ATOM 740 C C . GLY A 1 90 ? -4.845 4.032 31.325 1.00 66.12 90 GLY A C 1
ATOM 741 O O . GLY A 1 90 ? -4.037 4.944 31.191 1.00 66.12 90 GLY A O 1
ATOM 742 N N . VAL A 1 91 ? -4.453 2.758 31.460 1.00 67.44 91 VAL A N 1
ATOM 743 C CA . VAL A 1 91 ? -3.045 2.330 31.501 1.00 67.44 91 VAL A CA 1
ATOM 744 C C . VAL A 1 91 ? -2.405 2.384 30.107 1.00 67.44 91 VAL A C 1
ATOM 746 O O . VAL A 1 91 ? -1.200 2.584 29.997 1.00 67.44 91 VAL A O 1
ATOM 749 N N . LEU A 1 92 ? -3.204 2.271 29.037 1.00 64.00 92 LEU A N 1
ATOM 750 C CA . LEU A 1 92 ? -2.786 2.491 27.649 1.00 64.00 92 LEU A CA 1
ATOM 751 C C . LEU A 1 92 ? -3.932 3.161 26.869 1.00 64.00 92 LEU A C 1
ATOM 753 O O . LEU A 1 92 ? -4.841 2.487 26.397 1.00 64.00 92 LEU A O 1
ATOM 757 N N . ASP A 1 93 ? -3.891 4.490 26.755 1.00 59.38 93 ASP A N 1
ATOM 758 C CA . ASP A 1 93 ? -4.812 5.302 25.932 1.00 59.38 93 ASP A CA 1
ATOM 759 C C . ASP A 1 93 ? -4.605 5.059 24.424 1.00 59.38 93 ASP A C 1
ATOM 761 O O . ASP A 1 93 ? -5.537 5.110 23.627 1.00 59.38 93 ASP A O 1
ATOM 765 N N . SER A 1 94 ? -3.386 4.713 24.025 1.00 63.81 94 SER A N 1
ATOM 766 C CA . SER A 1 94 ? -3.027 4.426 22.645 1.00 63.81 94 SER A CA 1
ATOM 767 C C . SER A 1 94 ? -1.679 3.714 22.656 1.00 63.81 94 SER A C 1
ATOM 769 O O . SER A 1 94 ? -0.711 4.189 23.249 1.00 63.81 94 SER A O 1
ATOM 771 N N . VAL A 1 95 ? -1.576 2.548 22.016 1.00 62.66 95 VAL A N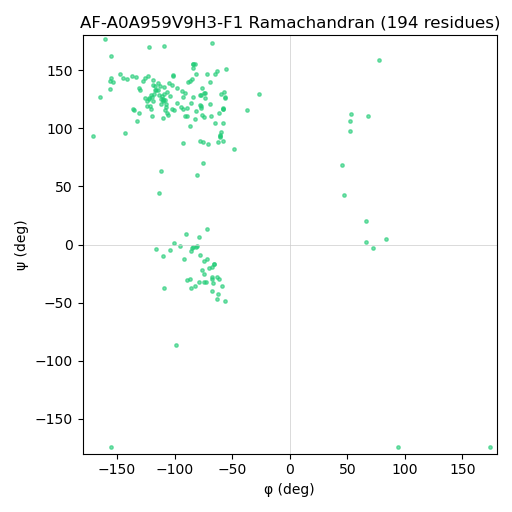 1
ATOM 772 C CA . VAL A 1 95 ? -0.260 1.989 21.677 1.00 62.66 95 VAL A CA 1
ATOM 773 C C . VAL A 1 95 ? 0.271 2.882 20.562 1.00 62.66 95 VAL A C 1
ATOM 775 O O . VAL A 1 95 ? -0.005 2.646 19.388 1.00 62.66 95 VAL A O 1
ATOM 778 N N . ALA A 1 96 ? 0.922 3.987 20.928 1.00 63.00 96 ALA A N 1
ATOM 779 C CA . ALA A 1 96 ? 1.575 4.869 19.977 1.00 63.00 96 ALA A CA 1
ATOM 780 C C . ALA A 1 96 ? 2.635 4.045 19.235 1.00 63.00 96 ALA A C 1
ATOM 782 O O . ALA A 1 96 ? 3.727 3.793 19.741 1.00 63.00 96 ALA A O 1
ATOM 783 N N . MET A 1 97 ? 2.277 3.548 18.052 1.00 63.12 97 MET A N 1
ATOM 784 C CA . MET A 1 97 ? 3.164 2.762 17.211 1.00 63.12 97 MET A CA 1
ATOM 785 C C . MET A 1 97 ? 4.112 3.733 16.509 1.00 63.12 97 MET A C 1
ATOM 787 O O . MET A 1 97 ? 3.819 4.254 15.435 1.00 63.12 97 MET A O 1
ATOM 791 N N . THR A 1 98 ? 5.244 4.024 17.143 1.00 70.94 98 THR A N 1
ATOM 792 C CA . THR A 1 98 ? 6.323 4.779 16.508 1.00 70.94 98 THR A CA 1
ATOM 793 C C . THR A 1 98 ? 7.031 3.863 15.514 1.00 70.94 98 THR A C 1
ATOM 795 O O . THR A 1 98 ? 7.704 2.916 15.916 1.00 70.94 98 THR A O 1
ATOM 798 N N . HIS A 1 99 ? 6.859 4.122 14.219 1.00 72.56 99 HIS A N 1
ATOM 799 C CA . HIS A 1 99 ? 7.602 3.452 13.153 1.00 72.56 99 HIS A CA 1
ATOM 800 C C . HIS A 1 99 ? 8.712 4.395 12.656 1.00 72.56 99 HIS A C 1
ATOM 802 O O . HIS A 1 99 ? 8.448 5.586 12.475 1.00 72.56 99 HIS A O 1
ATOM 808 N N . PRO A 1 100 ? 9.942 3.910 12.419 1.00 77.94 100 PRO A N 1
ATOM 809 C CA . PRO A 1 100 ? 11.013 4.731 11.852 1.00 77.94 100 PRO A CA 1
ATOM 810 C C . PRO A 1 100 ? 10.659 5.212 10.436 1.00 77.94 100 PRO A C 1
ATOM 812 O O . PRO A 1 100 ? 9.988 4.512 9.682 1.00 77.94 100 PRO A O 1
ATOM 815 N N . PHE A 1 101 ? 11.143 6.383 10.022 1.00 77.56 101 PHE A N 1
ATOM 816 C CA . PHE A 1 101 ? 10.871 6.900 8.672 1.00 77.56 101 PHE A CA 1
ATOM 817 C C . PHE A 1 101 ? 11.439 6.012 7.551 1.00 77.56 101 PHE A C 1
ATOM 819 O O . PHE A 1 101 ? 10.885 5.980 6.456 1.00 77.56 101 PHE A O 1
ATOM 826 N N . PHE A 1 102 ? 12.525 5.279 7.814 1.00 80.94 102 PHE A N 1
ATOM 827 C CA . PHE A 1 102 ? 13.143 4.345 6.874 1.00 80.94 102 PHE A CA 1
ATOM 828 C C . PHE A 1 102 ? 13.929 3.256 7.621 1.00 80.94 102 PHE A C 1
ATOM 830 O O . PHE A 1 102 ? 14.273 3.411 8.794 1.00 80.94 102 PHE A O 1
ATOM 837 N N . LYS A 1 103 ? 14.236 2.154 6.928 1.00 86.81 103 LYS A N 1
ATOM 838 C CA . LYS A 1 103 ? 15.127 1.084 7.404 1.00 86.81 103 LYS A CA 1
ATOM 839 C C . LYS A 1 103 ? 16.211 0.817 6.368 1.00 86.81 103 LYS A C 1
ATOM 841 O O . LYS A 1 103 ? 15.914 0.779 5.176 1.00 86.81 103 LYS A O 1
ATOM 846 N N . VAL A 1 104 ? 17.441 0.578 6.818 1.00 85.19 104 VAL A N 1
ATOM 847 C CA . VAL A 1 104 ? 18.559 0.150 5.959 1.00 85.19 104 VAL A CA 1
ATOM 848 C C . VAL A 1 104 ? 19.059 -1.191 6.462 1.00 85.19 104 VAL A C 1
ATOM 850 O O . VAL A 1 104 ? 19.519 -1.284 7.595 1.00 85.19 104 VAL A O 1
ATOM 853 N N . ASN A 1 105 ? 18.939 -2.240 5.643 1.00 82.19 105 ASN A N 1
ATOM 854 C CA . ASN A 1 105 ? 19.330 -3.608 6.011 1.00 82.19 105 ASN A CA 1
ATOM 855 C C . ASN A 1 105 ? 18.809 -4.032 7.400 1.00 82.19 105 ASN A C 1
ATOM 857 O O . ASN A 1 105 ? 19.534 -4.631 8.184 1.00 82.19 105 ASN A O 1
ATOM 861 N N . GLN A 1 106 ? 17.544 -3.702 7.694 1.00 81.06 106 GLN A N 1
ATOM 862 C CA . GLN A 1 106 ? 16.844 -3.965 8.965 1.00 81.06 106 GLN A CA 1
ATOM 863 C C . GLN A 1 106 ? 17.285 -3.117 10.173 1.00 81.06 106 GLN A C 1
ATOM 865 O O . GLN A 1 106 ? 16.644 -3.201 11.218 1.00 81.06 106 GLN A O 1
ATOM 870 N N . ALA A 1 107 ? 18.295 -2.257 10.035 1.00 85.62 107 ALA A N 1
ATOM 871 C CA . ALA A 1 107 ? 18.644 -1.262 11.044 1.00 85.62 107 ALA A CA 1
ATOM 872 C C . ALA A 1 107 ? 17.794 0.011 10.895 1.00 85.62 107 ALA A C 1
ATOM 874 O O . ALA A 1 107 ? 17.335 0.349 9.798 1.00 85.62 107 ALA A O 1
ATOM 875 N N . GLU A 1 108 ? 17.640 0.741 12.001 1.00 89.88 108 GLU A N 1
ATOM 876 C CA . GLU A 1 108 ? 16.910 2.015 12.090 1.00 89.88 108 GLU A CA 1
ATOM 877 C C . GLU A 1 108 ? 17.892 3.174 12.369 1.00 89.88 108 GLU A C 1
ATOM 879 O O . GLU A 1 108 ? 17.866 3.757 13.454 1.00 89.88 108 GLU A O 1
ATOM 884 N N . PRO A 1 109 ? 18.838 3.479 11.452 1.00 87.06 109 PRO A N 1
ATOM 885 C CA . PRO A 1 109 ? 19.819 4.523 11.705 1.00 87.06 109 PRO A CA 1
ATOM 886 C C . PRO A 1 109 ? 19.165 5.916 11.640 1.00 87.06 109 PRO A C 1
ATOM 888 O O . PRO A 1 109 ? 18.271 6.139 10.825 1.00 87.06 109 PRO A O 1
ATOM 891 N N . PRO A 1 110 ? 19.630 6.887 12.447 1.00 84.50 110 PRO A N 1
ATOM 892 C CA . PRO A 1 110 ? 19.080 8.245 12.454 1.00 84.50 110 PRO A CA 1
ATOM 893 C C . PRO A 1 110 ? 19.405 9.038 11.177 1.00 84.50 110 PRO A C 1
ATOM 895 O O . PRO A 1 110 ? 18.734 10.023 10.880 1.00 84.50 110 PRO A O 1
ATOM 898 N N . VAL A 1 111 ? 20.434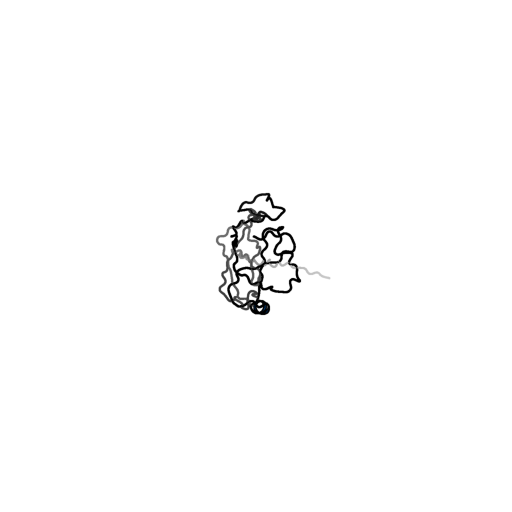 8.626 10.427 1.00 84.06 111 VAL A N 1
ATOM 899 C CA . VAL A 1 111 ? 20.907 9.276 9.197 1.00 84.06 111 VAL A CA 1
ATOM 900 C C . VAL A 1 111 ? 21.309 8.203 8.186 1.00 84.06 111 VAL A C 1
ATOM 902 O O . VAL A 1 111 ? 21.890 7.184 8.560 1.00 84.06 111 VAL A O 1
ATOM 905 N N . VAL A 1 112 ? 21.018 8.444 6.907 1.00 85.19 112 VAL A N 1
ATOM 906 C CA . VAL A 1 112 ? 21.490 7.630 5.778 1.00 85.19 112 VAL A CA 1
ATOM 907 C C . VAL A 1 112 ? 22.190 8.543 4.793 1.00 85.19 112 VAL A C 1
ATOM 909 O O . VAL A 1 112 ? 21.618 9.539 4.352 1.00 85.19 112 VAL A O 1
ATOM 912 N N . GLU A 1 113 ? 23.423 8.193 4.445 1.00 82.25 113 GLU A N 1
ATOM 913 C CA . GLU A 1 113 ? 24.145 8.864 3.372 1.00 82.25 113 GLU A CA 1
ATOM 914 C C . GLU A 1 113 ? 23.578 8.417 2.022 1.00 82.25 113 GLU A C 1
ATOM 916 O O . GLU A 1 113 ? 23.404 7.225 1.763 1.00 82.25 113 GLU A O 1
ATOM 921 N N . GLN A 1 114 ? 23.262 9.382 1.163 1.00 78.12 114 GLN A N 1
ATOM 922 C CA . GLN A 1 114 ? 22.792 9.138 -0.196 1.00 78.12 114 GLN A CA 1
ATOM 923 C C . GLN A 1 114 ? 23.831 9.671 -1.177 1.00 78.12 114 GLN A C 1
ATOM 925 O O . GLN A 1 114 ? 24.378 10.758 -0.988 1.00 78.12 114 GLN A O 1
ATOM 930 N N . ALA A 1 115 ? 24.094 8.924 -2.246 1.00 82.62 115 ALA A N 1
ATOM 931 C CA . ALA A 1 115 ? 24.917 9.423 -3.336 1.00 82.62 115 ALA A CA 1
ATOM 932 C C . ALA A 1 115 ? 24.114 10.453 -4.149 1.00 82.62 115 ALA A C 1
ATOM 934 O O . ALA A 1 115 ? 23.022 10.156 -4.627 1.00 82.62 115 ALA A O 1
ATOM 935 N N . ALA A 1 116 ? 24.659 11.661 -4.330 1.00 82.62 116 ALA A N 1
ATOM 936 C CA . ALA A 1 116 ? 24.025 12.714 -5.135 1.00 82.62 116 ALA A CA 1
ATOM 937 C C . ALA A 1 116 ? 23.979 12.379 -6.638 1.00 82.62 116 ALA A C 1
ATOM 939 O O . ALA A 1 116 ? 23.194 12.959 -7.382 1.00 82.62 116 ALA A O 1
ATOM 940 N N . ASN A 1 117 ? 24.825 11.443 -7.073 1.00 84.44 117 ASN A N 1
ATOM 941 C CA . ASN A 1 117 ? 24.902 10.966 -8.444 1.00 84.44 117 ASN A CA 1
ATOM 942 C C . ASN A 1 117 ? 24.687 9.447 -8.473 1.00 84.44 117 ASN A C 1
ATOM 944 O O . ASN A 1 117 ? 25.152 8.758 -7.561 1.00 84.44 117 ASN A O 1
ATOM 948 N N . PRO A 1 118 ? 24.034 8.912 -9.517 1.00 79.19 118 PRO A N 1
ATOM 949 C CA . PRO A 1 118 ? 23.881 7.473 -9.685 1.00 79.19 118 PRO A CA 1
ATOM 950 C C . PRO A 1 118 ? 25.252 6.792 -9.788 1.00 79.19 118 PRO A C 1
ATOM 952 O O . PRO A 1 118 ? 26.104 7.201 -10.579 1.00 79.19 118 PRO A O 1
ATOM 955 N N . SER A 1 119 ? 25.457 5.743 -8.994 1.00 78.81 119 SER A N 1
ATOM 956 C CA . SER A 1 119 ? 26.565 4.805 -9.171 1.00 78.81 119 SER A CA 1
ATOM 957 C C . SER A 1 119 ? 26.174 3.734 -10.187 1.00 78.81 119 SER A C 1
ATOM 959 O O . SER A 1 119 ? 25.033 3.275 -10.190 1.00 78.81 119 SER A O 1
ATOM 961 N N . TYR A 1 120 ? 27.123 3.309 -11.017 1.00 79.19 120 TYR A N 1
ATOM 962 C CA . TYR A 1 120 ? 26.912 2.271 -12.024 1.00 79.19 120 TYR A CA 1
ATOM 963 C C . TYR A 1 120 ? 27.832 1.085 -11.763 1.00 79.19 120 TYR A C 1
ATOM 965 O O . TYR A 1 120 ? 29.008 1.272 -11.444 1.00 79.19 120 TYR A O 1
ATOM 973 N N . ASP A 1 121 ? 27.315 -0.122 -11.976 1.00 79.62 121 ASP A N 1
ATOM 974 C CA . ASP A 1 121 ? 28.132 -1.330 -11.982 1.00 79.62 121 ASP A CA 1
ATOM 975 C C . ASP A 1 121 ? 28.901 -1.419 -13.304 1.00 79.62 121 ASP A C 1
ATOM 977 O O . ASP A 1 121 ? 28.324 -1.503 -14.392 1.00 79.62 121 ASP A O 1
ATOM 981 N N . LEU A 1 122 ? 30.230 -1.387 -13.214 1.00 76.06 122 LEU A N 1
ATOM 982 C CA . LEU A 1 122 ? 31.113 -1.516 -14.368 1.00 76.06 122 LEU A CA 1
ATOM 983 C C . LEU A 1 122 ? 31.505 -2.982 -14.557 1.00 76.06 122 LEU A C 1
ATOM 985 O O . LEU A 1 122 ? 32.205 -3.566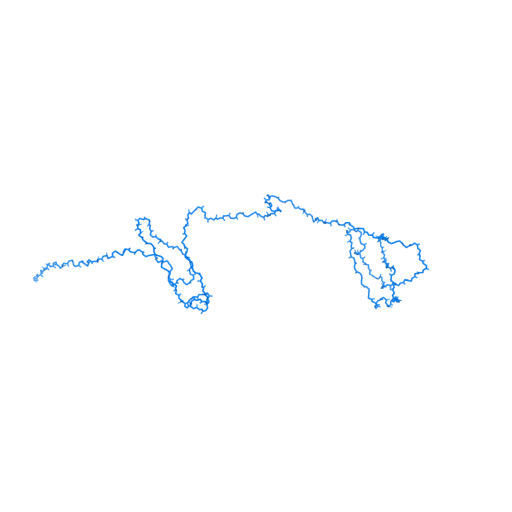 -13.733 1.00 76.06 122 LEU A O 1
ATOM 989 N N . TYR A 1 123 ? 31.100 -3.560 -15.687 1.00 76.12 123 TYR A N 1
ATOM 990 C CA . TYR A 1 123 ? 31.472 -4.919 -16.074 1.00 76.12 123 TYR A CA 1
ATOM 991 C C . TYR A 1 123 ? 32.486 -4.891 -17.215 1.00 76.12 123 TYR A C 1
ATOM 993 O O . TYR A 1 123 ? 32.182 -4.440 -18.319 1.00 76.12 123 TYR A O 1
ATOM 1001 N N . GLN A 1 124 ? 33.680 -5.426 -16.974 1.00 75.69 124 GLN A N 1
ATOM 1002 C CA . GLN A 1 124 ? 34.674 -5.652 -18.021 1.00 75.69 124 GLN A CA 1
ATOM 1003 C C . GLN A 1 124 ? 34.444 -7.011 -18.689 1.00 75.69 124 GLN A C 1
ATOM 1005 O O . GLN A 1 124 ? 34.111 -7.996 -18.029 1.00 75.69 124 GLN A O 1
ATOM 1010 N N . ARG A 1 125 ? 34.612 -7.068 -20.014 1.00 78.19 125 ARG A N 1
ATOM 1011 C CA . ARG A 1 125 ? 34.503 -8.300 -20.806 1.00 78.19 125 ARG A CA 1
ATOM 1012 C C . ARG A 1 125 ? 35.674 -8.393 -21.773 1.00 78.19 125 ARG A C 1
ATOM 1014 O O . ARG A 1 125 ? 36.106 -7.381 -22.316 1.00 78.19 125 ARG A O 1
ATOM 1021 N N . TRP A 1 126 ? 36.149 -9.610 -22.005 1.00 80.75 126 TRP A N 1
ATOM 1022 C CA . TRP A 1 126 ? 37.123 -9.891 -23.053 1.00 80.75 126 TRP A CA 1
ATOM 1023 C C . TRP A 1 126 ? 36.421 -9.896 -24.413 1.00 80.75 126 TRP A C 1
ATOM 1025 O O . TRP A 1 126 ? 35.346 -10.480 -24.549 1.00 80.75 126 TRP A O 1
ATOM 1035 N N . ALA A 1 127 ? 37.020 -9.239 -25.405 1.00 76.00 127 ALA A N 1
ATOM 1036 C CA . ALA A 1 127 ? 36.580 -9.278 -26.794 1.00 76.00 127 ALA A CA 1
ATOM 1037 C C . ALA A 1 127 ? 37.662 -9.955 -27.640 1.00 76.00 127 ALA A C 1
ATOM 1039 O O . ALA A 1 127 ? 38.846 -9.643 -27.505 1.00 76.00 127 ALA A O 1
ATOM 1040 N N . GLU A 1 128 ? 37.258 -10.887 -28.499 1.00 79.62 128 GLU A N 1
ATOM 1041 C CA . GLU A 1 128 ? 38.173 -11.556 -29.419 1.00 79.62 128 GLU A CA 1
ATOM 1042 C C . GLU A 1 128 ? 38.480 -10.640 -30.607 1.00 79.62 128 GLU A C 1
ATOM 1044 O O . GLU A 1 128 ? 37.577 -10.115 -31.259 1.00 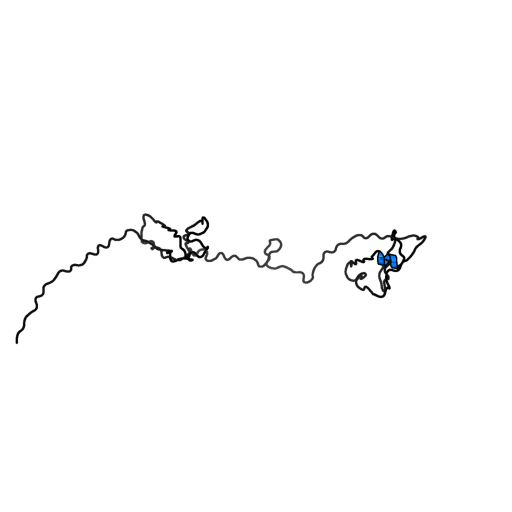79.62 128 GLU A O 1
ATOM 1049 N N . ARG A 1 129 ? 39.769 -10.458 -30.901 1.00 78.62 129 ARG A N 1
ATOM 1050 C CA . ARG A 1 129 ? 40.239 -9.755 -32.097 1.00 78.62 129 ARG A CA 1
ATOM 1051 C C . ARG A 1 129 ? 40.587 -10.784 -33.165 1.00 78.62 129 ARG A C 1
ATOM 1053 O O . ARG A 1 129 ? 41.464 -11.620 -32.954 1.00 78.62 129 ARG A O 1
ATOM 1060 N N . ARG A 1 130 ? 39.944 -10.692 -34.329 1.00 76.25 130 ARG A N 1
ATOM 1061 C CA . ARG A 1 130 ? 40.336 -11.439 -35.529 1.00 76.25 130 ARG A CA 1
ATOM 1062 C C . ARG A 1 130 ? 41.281 -10.576 -36.362 1.00 76.25 130 ARG A C 1
ATOM 1064 O O . ARG A 1 130 ? 40.930 -9.462 -36.726 1.00 76.25 130 ARG A O 1
ATOM 1071 N N . THR A 1 131 ? 42.446 -11.109 -36.713 1.00 81.00 131 THR A N 1
ATOM 1072 C CA . THR A 1 131 ? 43.380 -10.464 -37.647 1.00 81.00 131 THR A CA 1
ATOM 1073 C C . THR A 1 131 ? 43.446 -11.280 -38.932 1.00 81.00 131 THR A C 1
ATOM 1075 O O . THR A 1 131 ? 43.714 -12.479 -38.893 1.00 81.00 131 THR A O 1
ATOM 1078 N N . VAL A 1 132 ? 43.186 -10.640 -40.072 1.00 81.69 132 VAL A N 1
ATOM 1079 C CA . VAL A 1 132 ? 43.325 -11.259 -41.397 1.00 81.69 132 VAL A CA 1
ATOM 1080 C C . VAL A 1 132 ? 44.756 -11.029 -41.880 1.00 81.69 132 VAL A C 1
ATOM 1082 O O . VAL A 1 132 ? 45.179 -9.887 -42.023 1.00 81.69 132 VAL A O 1
ATOM 1085 N N . VAL A 1 133 ? 45.516 -12.110 -42.080 1.00 83.38 133 VAL A N 1
ATOM 1086 C CA . VAL A 1 133 ? 46.945 -12.047 -42.450 1.00 83.38 133 VAL A CA 1
ATOM 1087 C C . VAL A 1 133 ? 47.136 -11.904 -43.962 1.00 83.38 133 VAL A C 1
ATOM 1089 O O . VAL A 1 133 ? 48.031 -11.188 -44.399 1.00 83.38 133 VAL A O 1
ATOM 1092 N N . GLN A 1 134 ? 46.295 -12.563 -44.764 1.00 83.38 134 GLN A N 1
ATOM 1093 C CA . GLN A 1 134 ? 46.319 -12.466 -46.222 1.00 83.38 134 GLN A CA 1
ATOM 1094 C C . GLN A 1 134 ? 44.943 -12.802 -46.809 1.00 83.38 134 GLN A C 1
ATOM 1096 O O . GLN A 1 134 ? 44.270 -13.715 -46.328 1.00 83.38 134 GLN A O 1
ATOM 1101 N N . THR A 1 135 ? 44.571 -12.099 -47.880 1.00 84.88 135 THR A N 1
ATOM 1102 C CA . THR A 1 135 ? 43.351 -12.328 -48.665 1.00 84.88 135 THR A CA 1
ATOM 1103 C C . THR A 1 135 ? 43.745 -12.664 -50.101 1.00 84.88 135 THR A C 1
ATOM 1105 O O . THR A 1 135 ? 44.503 -11.922 -50.719 1.00 84.88 135 THR A O 1
ATOM 1108 N N . ASN A 1 136 ? 43.254 -13.786 -50.635 1.00 85.62 136 ASN A N 1
ATOM 1109 C CA . ASN A 1 136 ? 43.559 -14.208 -52.011 1.00 85.62 136 ASN A CA 1
ATOM 1110 C C . ASN A 1 136 ? 42.566 -13.634 -53.037 1.00 85.62 136 ASN A C 1
ATOM 1112 O O . ASN A 1 136 ? 42.934 -13.414 -54.187 1.00 85.62 136 ASN A O 1
ATOM 1116 N N . PHE A 1 137 ? 41.317 -13.408 -52.624 1.00 84.25 137 PHE A N 1
ATOM 1117 C CA . PHE A 1 137 ? 40.254 -12.805 -53.426 1.00 84.25 137 PHE A CA 1
ATOM 1118 C C . PHE A 1 137 ? 39.209 -12.175 -52.491 1.00 84.25 137 PHE A C 1
ATOM 1120 O O . PHE A 1 137 ? 38.904 -12.759 -51.453 1.00 84.25 137 PHE A O 1
ATOM 1127 N N . GLU A 1 138 ? 38.679 -11.003 -52.843 1.00 86.06 138 GLU A N 1
ATOM 1128 C CA . GLU A 1 138 ? 37.638 -10.275 -52.098 1.00 86.06 138 GLU A C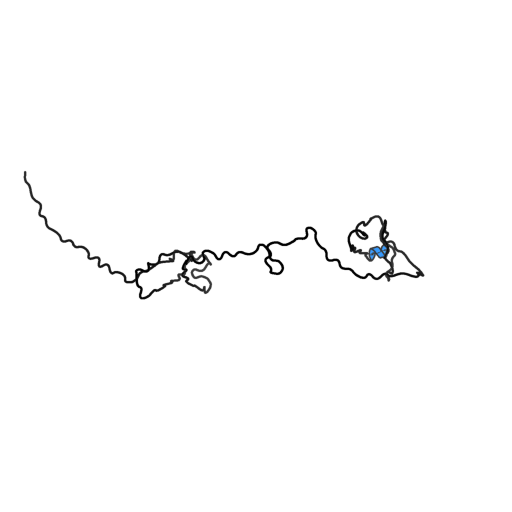A 1
ATOM 1129 C C . GLU A 1 138 ? 36.603 -9.741 -53.098 1.00 86.06 138 GLU A C 1
ATOM 1131 O O . GLU A 1 138 ? 36.940 -9.399 -54.235 1.00 86.06 138 GLU A O 1
ATOM 1136 N N . THR A 1 139 ? 35.331 -9.705 -52.707 1.00 86.94 139 THR A N 1
ATOM 1137 C CA . THR A 1 139 ? 34.251 -9.101 -53.498 1.00 86.94 139 THR A CA 1
ATOM 1138 C C . THR A 1 139 ? 33.393 -8.252 -52.577 1.00 86.94 139 THR A C 1
ATOM 1140 O O . THR A 1 139 ? 32.752 -8.775 -51.667 1.00 86.94 139 THR A O 1
ATOM 1143 N N . ASP A 1 140 ? 33.380 -6.946 -52.831 1.00 87.62 140 ASP A N 1
ATOM 1144 C CA . ASP A 1 140 ? 32.681 -5.971 -52.000 1.00 87.62 140 ASP A CA 1
ATOM 1145 C C . ASP A 1 140 ? 31.312 -5.620 -52.590 1.00 87.62 140 ASP A C 1
ATOM 1147 O O . ASP A 1 140 ? 31.180 -5.319 -53.778 1.00 87.62 140 ASP A O 1
ATOM 1151 N N . HIS A 1 141 ? 30.292 -5.588 -51.731 1.00 89.69 141 HIS A N 1
ATOM 1152 C CA . HIS A 1 141 ? 28.946 -5.127 -52.067 1.00 89.69 141 HIS A CA 1
ATOM 1153 C C . HIS A 1 141 ? 28.538 -4.002 -51.113 1.00 89.69 141 HIS A C 1
ATOM 1155 O O . HIS A 1 141 ? 28.537 -4.175 -49.894 1.00 89.69 141 HIS A O 1
ATOM 1161 N N . ILE A 1 142 ? 28.182 -2.837 -51.658 1.00 87.50 142 ILE A N 1
ATOM 1162 C CA . ILE A 1 142 ? 27.806 -1.666 -50.856 1.00 87.50 142 ILE A CA 1
ATOM 1163 C C . ILE A 1 142 ? 26.302 -1.707 -50.581 1.00 87.50 142 ILE A C 1
ATOM 1165 O O . ILE A 1 142 ? 25.494 -1.509 -51.486 1.00 87.50 142 ILE A O 1
ATOM 1169 N N . ALA A 1 143 ? 25.925 -1.944 -49.323 1.00 85.75 143 ALA A N 1
ATOM 1170 C CA . ALA A 1 143 ? 24.535 -1.900 -48.878 1.00 85.75 143 ALA A CA 1
ATOM 1171 C C . ALA A 1 143 ? 24.092 -0.452 -48.580 1.00 85.75 143 ALA A C 1
ATOM 1173 O O . ALA A 1 143 ? 24.479 0.131 -47.567 1.00 85.75 143 ALA A O 1
ATOM 1174 N N . GLY A 1 144 ? 23.247 0.114 -49.449 1.00 82.00 144 GLY A N 1
ATOM 1175 C CA . GLY A 1 144 ? 22.686 1.465 -49.305 1.00 82.00 144 GLY A CA 1
ATOM 1176 C C . GLY A 1 144 ? 23.469 2.560 -50.044 1.00 82.00 144 GLY A C 1
ATOM 1177 O O . GLY A 1 144 ? 24.387 2.282 -50.803 1.00 82.00 144 GLY A O 1
ATOM 1178 N N . GLN A 1 145 ? 23.073 3.823 -49.840 1.00 79.06 145 GLN A N 1
ATOM 1179 C CA . GLN A 1 145 ? 23.611 4.992 -50.567 1.00 79.06 145 GLN A CA 1
ATOM 1180 C C . GLN A 1 145 ? 24.604 5.839 -49.746 1.00 79.06 145 GLN A C 1
ATOM 1182 O O . GLN A 1 145 ? 25.163 6.803 -50.257 1.00 79.06 145 GLN A O 1
ATOM 1187 N N . GLY A 1 146 ? 24.808 5.524 -48.460 1.00 75.12 146 GLY A N 1
ATOM 1188 C CA . GLY A 1 146 ? 25.762 6.240 -47.599 1.00 75.12 146 GLY A CA 1
ATOM 1189 C C . GLY A 1 146 ? 25.405 7.702 -47.290 1.00 75.12 146 GLY A C 1
ATOM 1190 O O . GLY A 1 146 ? 26.280 8.476 -46.921 1.00 75.12 146 GLY A O 1
ATOM 1191 N N . THR A 1 147 ? 24.138 8.101 -47.432 1.00 79.12 147 THR A N 1
ATOM 1192 C CA . THR A 1 147 ? 23.694 9.502 -47.284 1.00 79.12 147 THR A CA 1
ATOM 1193 C C . THR A 1 147 ? 23.378 9.921 -45.846 1.00 79.12 147 THR A C 1
ATOM 1195 O O . THR A 1 147 ? 23.073 11.087 -45.608 1.00 79.12 147 THR A O 1
ATOM 1198 N N . HIS A 1 148 ? 23.419 8.994 -44.886 1.00 81.12 148 HIS A N 1
ATOM 1199 C CA . HIS A 1 148 ? 23.090 9.246 -43.483 1.00 81.12 148 HIS A CA 1
ATOM 1200 C C . HIS A 1 148 ? 24.303 9.006 -42.581 1.00 81.12 148 HIS A C 1
ATOM 1202 O O . HIS A 1 148 ? 24.986 7.991 -42.712 1.00 81.12 148 HIS A O 1
ATOM 1208 N N . VAL A 1 149 ? 24.529 9.915 -41.631 1.00 82.75 149 VAL A N 1
ATOM 1209 C CA . VAL A 1 149 ? 25.598 9.813 -40.632 1.00 82.75 149 VAL A CA 1
ATOM 1210 C C . VAL A 1 149 ? 25.012 9.357 -39.300 1.00 82.75 149 VAL A C 1
ATOM 1212 O O . VAL A 1 149 ? 24.202 10.059 -38.702 1.00 82.75 149 VAL A O 1
ATOM 1215 N N . ASP A 1 150 ? 25.427 8.182 -38.827 1.00 79.38 150 ASP A N 1
ATOM 1216 C CA . ASP A 1 150 ? 25.103 7.692 -37.485 1.00 79.38 150 ASP A CA 1
ATOM 1217 C C . ASP A 1 150 ? 26.140 8.210 -36.480 1.00 79.38 150 ASP A C 1
ATOM 1219 O O . ASP A 1 150 ? 27.266 7.718 -36.405 1.00 79.38 150 ASP A O 1
ATOM 1223 N N . ALA A 1 151 ? 25.750 9.234 -35.723 1.00 77.12 151 ALA A N 1
ATOM 1224 C CA . ALA A 1 151 ? 26.601 9.868 -34.725 1.00 77.12 151 ALA A CA 1
ATOM 1225 C C . ALA A 1 151 ? 26.598 9.154 -33.362 1.00 77.12 151 ALA A C 1
ATOM 1227 O O . ALA A 1 151 ? 27.290 9.619 -32.463 1.00 77.12 151 ALA A O 1
ATOM 1228 N N . ALA A 1 152 ? 25.822 8.078 -33.172 1.00 74.75 152 ALA A N 1
ATOM 1229 C CA . ALA A 1 152 ? 25.609 7.462 -31.860 1.00 74.75 152 ALA A CA 1
ATOM 1230 C C . ALA A 1 152 ? 26.291 6.093 -31.716 1.00 74.75 152 ALA A C 1
ATOM 1232 O O . ALA A 1 152 ? 26.817 5.788 -30.644 1.00 74.75 152 ALA A O 1
ATOM 1233 N N . THR A 1 153 ? 26.319 5.272 -32.772 1.00 76.06 153 THR A N 1
ATOM 1234 C CA . THR A 1 153 ? 26.715 3.859 -32.625 1.00 76.06 153 THR A CA 1
ATOM 1235 C C . THR A 1 153 ? 28.208 3.640 -32.385 1.00 76.06 153 THR A C 1
ATOM 1237 O O . THR A 1 153 ? 28.558 2.728 -31.643 1.00 76.06 153 THR A O 1
ATOM 1240 N N . PHE A 1 154 ? 29.096 4.477 -32.928 1.00 73.38 154 PHE A N 1
ATOM 1241 C CA . PHE A 1 154 ? 30.553 4.329 -32.769 1.00 73.38 154 PHE A CA 1
ATOM 1242 C C . PHE A 1 154 ? 31.176 5.476 -31.957 1.00 73.38 154 PHE A C 1
ATOM 1244 O O . PHE A 1 154 ? 32.208 6.027 -32.335 1.00 73.38 154 PHE A O 1
ATOM 1251 N N . THR A 1 155 ? 30.547 5.867 -30.843 1.00 68.06 155 THR A N 1
ATOM 1252 C CA . THR A 1 155 ? 31.060 6.947 -29.981 1.00 68.06 155 THR A CA 1
ATOM 1253 C C . THR A 1 155 ? 31.932 6.408 -28.847 1.00 68.06 155 THR A C 1
ATOM 1255 O O . THR A 1 155 ? 31.561 5.482 -28.134 1.00 68.06 155 THR A O 1
ATOM 1258 N N . ALA A 1 156 ? 33.107 7.013 -28.650 1.00 60.00 156 ALA A N 1
ATOM 1259 C CA . ALA A 1 156 ? 34.044 6.622 -27.592 1.00 60.00 156 ALA A CA 1
ATOM 1260 C C . ALA A 1 156 ? 33.748 7.273 -26.223 1.00 60.00 156 ALA A C 1
ATOM 1262 O O . ALA A 1 156 ? 34.456 7.005 -25.255 1.00 60.00 156 ALA A O 1
ATOM 1263 N N . GLN A 1 157 ? 32.747 8.159 -26.129 1.00 58.16 157 GLN A N 1
ATOM 1264 C CA . GLN A 1 157 ? 32.566 9.026 -24.956 1.00 58.16 157 GLN A CA 1
ATOM 1265 C C . GLN A 1 157 ? 31.645 8.479 -23.863 1.00 58.16 157 GLN A C 1
ATOM 1267 O O . GLN A 1 157 ? 31.655 9.020 -22.760 1.00 58.16 157 GLN A O 1
ATOM 1272 N N . GLN A 1 158 ? 30.878 7.417 -24.109 1.00 51.97 158 GLN A N 1
ATOM 1273 C CA . GLN A 1 158 ? 30.001 6.831 -23.094 1.00 51.97 158 GLN A CA 1
ATOM 1274 C C . GLN A 1 158 ? 30.134 5.318 -23.158 1.00 51.97 158 GLN A C 1
ATOM 1276 O O . GLN A 1 158 ? 29.871 4.733 -24.201 1.00 51.97 158 GLN A O 1
ATOM 1281 N N . GLY A 1 159 ? 30.630 4.711 -22.077 1.00 59.09 159 GLY A N 1
ATOM 1282 C CA . GLY A 1 159 ? 31.027 3.305 -22.024 1.00 59.09 159 GLY A CA 1
ATOM 1283 C C . GLY A 1 159 ? 30.112 2.378 -22.828 1.00 59.09 159 GLY A C 1
ATOM 1284 O O . GLY A 1 159 ? 28.943 2.244 -22.505 1.00 59.09 159 GLY A O 1
ATOM 1285 N N . GLY A 1 160 ? 30.678 1.754 -23.866 1.00 65.06 160 GLY A N 1
ATOM 1286 C CA . GLY A 1 160 ? 30.072 0.692 -24.673 1.00 65.06 160 GLY A CA 1
ATOM 1287 C C . GLY A 1 160 ? 28.682 0.996 -25.243 1.00 65.06 160 GLY A C 1
ATOM 1288 O O . GLY A 1 160 ? 27.664 0.728 -24.613 1.00 65.06 160 GLY A O 1
ATOM 1289 N N . THR A 1 161 ? 28.616 1.426 -26.497 1.00 70.00 161 THR A N 1
ATOM 1290 C CA . THR A 1 161 ? 27.362 1.506 -27.254 1.00 70.00 161 THR A CA 1
ATOM 1291 C C . THR A 1 161 ? 26.976 0.135 -27.824 1.00 70.00 161 THR A C 1
ATOM 1293 O O . THR A 1 161 ? 27.829 -0.679 -28.187 1.00 70.00 161 THR A O 1
ATOM 1296 N N . ARG A 1 162 ? 25.669 -0.149 -27.919 1.00 75.44 162 ARG A N 1
ATOM 1297 C CA . ARG A 1 162 ? 25.142 -1.333 -28.619 1.00 75.44 162 ARG A CA 1
ATOM 1298 C C . ARG A 1 162 ? 24.239 -0.888 -29.765 1.00 75.44 162 ARG A C 1
ATOM 1300 O O . ARG A 1 162 ? 23.137 -0.410 -29.521 1.00 75.44 162 ARG A O 1
ATOM 1307 N N . GLY A 1 163 ? 24.695 -1.103 -30.996 1.00 79.62 163 GLY A N 1
ATOM 1308 C CA . GLY A 1 163 ? 23.886 -0.952 -32.207 1.00 79.62 163 GLY A CA 1
ATOM 1309 C C . GLY A 1 163 ? 23.410 -2.305 -32.738 1.00 79.62 163 GLY A C 1
ATOM 1310 O O . GLY A 1 163 ? 24.127 -3.301 -32.637 1.00 79.62 163 GLY A O 1
ATOM 1311 N N . GLN A 1 164 ? 22.206 -2.345 -33.310 1.00 85.12 164 GLN A N 1
ATOM 1312 C CA . GLN A 1 164 ? 21.712 -3.487 -34.080 1.00 85.12 164 GLN A CA 1
ATOM 1313 C C . GLN A 1 164 ? 21.345 -3.018 -35.486 1.00 85.12 164 GLN A C 1
ATOM 1315 O O . GLN A 1 164 ? 20.525 -2.120 -35.650 1.00 85.12 164 GLN A O 1
ATOM 1320 N N . TYR A 1 165 ? 21.919 -3.676 -36.490 1.00 85.75 165 TYR A N 1
ATOM 1321 C CA . TYR A 1 165 ? 21.625 -3.430 -37.896 1.00 85.75 165 TYR A CA 1
ATOM 1322 C C . TYR A 1 165 ? 20.925 -4.652 -38.485 1.00 85.75 165 TYR A C 1
ATOM 1324 O O . TYR A 1 165 ? 21.316 -5.791 -38.218 1.00 85.75 165 TYR A O 1
ATOM 1332 N N . ARG A 1 166 ? 19.874 -4.421 -39.272 1.00 89.31 166 ARG A N 1
ATOM 1333 C CA . ARG A 1 166 ? 19.116 -5.475 -39.946 1.00 89.31 166 ARG A CA 1
ATOM 1334 C C . ARG A 1 166 ? 19.159 -5.224 -41.445 1.00 89.31 166 ARG A C 1
ATOM 1336 O O . ARG A 1 166 ? 18.650 -4.208 -41.896 1.00 89.31 166 ARG A O 1
ATOM 1343 N N . TYR A 1 167 ? 19.709 -6.183 -42.180 1.00 89.06 167 TYR A N 1
ATOM 1344 C CA . TYR A 1 167 ? 19.694 -6.213 -43.639 1.00 89.06 167 TYR A CA 1
ATOM 1345 C C . TYR A 1 167 ? 18.783 -7.347 -44.094 1.00 89.06 167 TYR A C 1
ATOM 1347 O O . TYR A 1 167 ? 18.904 -8.483 -43.624 1.00 89.06 167 TYR A O 1
ATOM 1355 N N . THR A 1 168 ? 17.830 -7.045 -44.965 1.00 91.94 168 THR A N 1
ATOM 1356 C CA . THR A 1 168 ? 16.923 -8.044 -45.532 1.00 91.94 168 THR A CA 1
ATOM 1357 C C . THR A 1 168 ? 17.560 -8.741 -46.733 1.00 91.94 168 THR A C 1
ATOM 1359 O O . THR A 1 168 ? 18.409 -8.183 -47.424 1.00 91.94 168 THR A O 1
ATOM 1362 N N . ALA A 1 169 ? 17.117 -9.967 -47.029 1.00 90.62 169 ALA A N 1
ATOM 1363 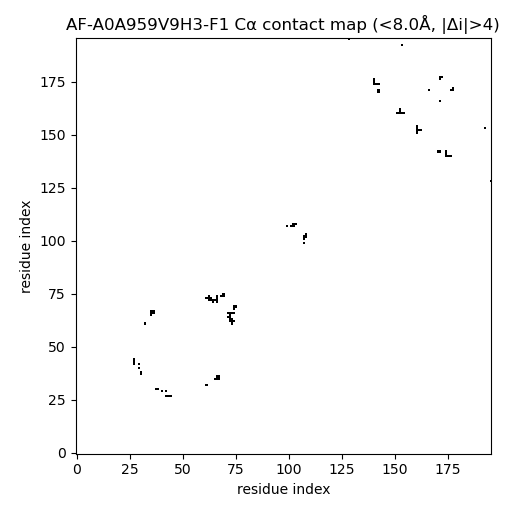C CA . ALA A 1 169 ? 17.600 -10.708 -48.196 1.00 90.62 169 ALA A CA 1
ATOM 1364 C C . ALA A 1 169 ? 17.346 -9.951 -49.513 1.00 90.62 169 ALA A C 1
ATOM 1366 O O . ALA A 1 169 ? 18.185 -9.980 -50.407 1.00 90.62 169 ALA A O 1
ATOM 1367 N N . ALA A 1 170 ? 16.222 -9.233 -49.610 1.00 92.31 170 ALA A N 1
ATOM 1368 C CA . ALA A 1 170 ? 15.894 -8.420 -50.776 1.00 92.31 170 ALA A CA 1
ATOM 1369 C C . ALA A 1 170 ? 16.911 -7.284 -50.980 1.00 92.31 170 ALA A C 1
ATOM 1371 O O . ALA A 1 170 ? 17.428 -7.129 -52.084 1.00 92.31 170 ALA A O 1
ATOM 1372 N N . GLU A 1 171 ? 17.260 -6.551 -49.918 1.00 91.25 171 GLU A N 1
ATOM 1373 C CA . GLU A 1 171 ? 18.258 -5.471 -49.975 1.00 91.25 171 GLU A CA 1
ATOM 1374 C C . GLU A 1 171 ? 19.639 -5.989 -50.379 1.00 91.25 171 GLU A C 1
ATOM 1376 O O . GLU A 1 171 ? 20.300 -5.390 -51.225 1.00 91.25 171 GLU A O 1
ATOM 1381 N N . LEU A 1 172 ? 20.053 -7.129 -49.823 1.00 90.50 172 LEU A N 1
ATOM 1382 C CA . LEU A 1 172 ? 21.338 -7.742 -50.154 1.00 90.50 172 LEU A CA 1
ATOM 1383 C C . LEU A 1 172 ? 21.368 -8.264 -51.600 1.00 90.50 172 LEU A C 1
ATOM 1385 O O . LEU A 1 172 ? 22.341 -8.046 -52.319 1.00 90.50 172 LEU A O 1
ATOM 1389 N N . SER A 1 173 ? 20.276 -8.871 -52.072 1.00 91.69 173 SER A N 1
ATOM 1390 C CA . SER A 1 173 ? 20.177 -9.326 -53.465 1.00 91.69 173 SER A CA 1
ATOM 1391 C C . SER A 1 173 ? 20.168 -8.166 -54.468 1.00 91.69 173 SER A C 1
ATOM 1393 O O . SER A 1 173 ? 20.737 -8.288 -55.552 1.00 91.69 173 SER A O 1
ATOM 1395 N N . ALA A 1 174 ? 19.591 -7.016 -54.097 1.00 91.38 174 ALA A N 1
ATOM 1396 C CA . ALA A 1 174 ? 19.538 -5.825 -54.943 1.00 91.38 174 ALA A CA 1
ATOM 1397 C C . ALA A 1 174 ? 20.925 -5.204 -55.180 1.00 91.38 174 ALA A C 1
ATOM 1399 O O . ALA A 1 174 ? 21.153 -4.607 -56.229 1.00 91.38 174 ALA A O 1
ATOM 1400 N N . VAL A 1 175 ? 21.861 -5.379 -54.240 1.00 90.44 175 VAL A N 1
ATOM 1401 C CA . VAL A 1 175 ? 23.265 -4.941 -54.381 1.00 90.44 175 VAL A CA 1
ATOM 1402 C C . VAL A 1 175 ? 24.164 -6.016 -55.007 1.00 90.44 175 VAL A C 1
ATOM 1404 O O . VAL A 1 175 ? 25.387 -5.875 -55.048 1.00 90.44 175 VAL A O 1
ATOM 1407 N N . GLY A 1 176 ? 23.561 -7.096 -55.512 1.00 90.31 176 GLY A N 1
ATOM 1408 C CA . GLY A 1 176 ? 24.244 -8.176 -56.218 1.00 90.31 176 GLY A CA 1
ATOM 1409 C C . GLY A 1 176 ? 24.869 -9.240 -55.315 1.00 90.31 176 GLY A C 1
ATOM 1410 O O . GLY A 1 176 ? 25.516 -10.145 -55.846 1.00 90.31 176 GLY A O 1
ATOM 1411 N N . LEU A 1 177 ? 24.672 -9.171 -53.991 1.00 91.50 177 LEU A N 1
ATOM 1412 C CA . LEU A 1 177 ? 25.189 -10.183 -53.071 1.00 91.50 177 LEU A CA 1
ATOM 1413 C C . LEU A 1 177 ? 24.421 -11.496 -53.271 1.00 91.50 177 LEU A C 1
ATOM 1415 O O . LEU A 1 177 ? 23.199 -11.551 -53.113 1.00 91.50 177 LEU A O 1
ATOM 1419 N N . GLN A 1 178 ? 25.144 -12.559 -53.621 1.00 89.56 178 GLN A N 1
ATOM 1420 C CA . GLN A 1 178 ? 24.572 -13.897 -53.769 1.00 89.56 178 GLN A CA 1
ATOM 1421 C C . GLN A 1 178 ? 24.485 -14.610 -52.410 1.00 89.56 178 GLN A C 1
ATOM 1423 O O . GLN A 1 178 ? 25.298 -14.339 -51.525 1.00 89.56 178 GLN A O 1
ATOM 1428 N N . PRO A 1 179 ? 23.532 -15.542 -52.221 1.00 88.75 179 PRO A N 1
ATOM 1429 C CA . PRO A 1 179 ? 23.465 -16.346 -51.005 1.00 88.75 179 PRO A CA 1
ATOM 1430 C C . PRO A 1 179 ? 24.775 -17.107 -50.756 1.00 88.75 179 PRO A C 1
ATOM 1432 O O . PRO A 1 179 ? 25.247 -17.842 -51.622 1.00 88.75 179 PRO A O 1
ATOM 1435 N N . GLY A 1 180 ? 25.348 -16.952 -49.564 1.00 88.94 180 GLY A N 1
ATOM 1436 C CA . GLY A 1 180 ? 26.635 -17.545 -49.208 1.00 88.94 180 GLY A CA 1
ATOM 1437 C C . GLY A 1 180 ? 27.130 -17.089 -47.837 1.00 88.94 180 GLY A C 1
ATOM 1438 O O . GLY A 1 180 ? 26.414 -16.406 -47.102 1.00 88.94 180 GLY A O 1
ATOM 1439 N N . ALA A 1 181 ? 28.353 -17.489 -47.487 1.00 86.69 181 ALA A N 1
ATOM 1440 C CA . ALA A 1 181 ? 29.020 -17.007 -46.281 1.00 86.69 181 ALA A CA 1
ATOM 1441 C C . ALA A 1 181 ? 29.398 -15.524 -46.436 1.00 86.69 181 ALA A C 1
ATOM 1443 O O . ALA A 1 181 ? 29.833 -15.101 -47.503 1.00 86.69 181 ALA A O 1
ATOM 1444 N N . ILE A 1 182 ? 29.224 -14.745 -45.366 1.00 87.69 182 ILE A N 1
ATOM 1445 C CA . ILE A 1 182 ? 29.666 -13.350 -45.288 1.00 87.69 182 ILE A CA 1
ATOM 1446 C C . ILE A 1 182 ? 30.879 -13.318 -44.364 1.00 87.69 182 ILE A C 1
ATOM 1448 O O . ILE A 1 182 ? 30.749 -13.573 -43.166 1.00 87.69 182 ILE A O 1
ATOM 1452 N N . ASP A 1 183 ? 32.046 -13.010 -44.923 1.00 86.19 183 ASP A N 1
ATOM 1453 C CA . ASP A 1 183 ? 33.312 -13.050 -44.184 1.00 86.19 183 ASP A CA 1
ATOM 1454 C C . ASP A 1 183 ? 33.619 -11.745 -43.435 1.00 86.19 183 ASP A C 1
ATOM 1456 O O . ASP A 1 183 ? 34.267 -11.771 -42.385 1.00 86.19 183 ASP A O 1
ATOM 1460 N N . LEU A 1 184 ? 33.152 -10.601 -43.953 1.00 85.44 184 LEU A N 1
ATOM 1461 C CA . LEU A 1 184 ? 33.444 -9.274 -43.410 1.00 85.44 184 LEU A CA 1
ATOM 1462 C C . LEU A 1 184 ? 32.248 -8.324 -43.554 1.00 85.44 184 LEU A C 1
ATOM 1464 O O . LEU A 1 184 ? 31.561 -8.311 -44.572 1.00 85.44 184 LEU A O 1
ATOM 1468 N N . ILE A 1 185 ? 32.049 -7.474 -42.544 1.00 86.88 185 ILE A N 1
ATOM 1469 C CA . ILE A 1 185 ? 31.177 -6.296 -42.608 1.00 86.88 185 ILE A CA 1
ATOM 1470 C C . ILE A 1 185 ? 32.032 -5.077 -42.268 1.00 86.88 185 ILE A C 1
ATOM 1472 O O . ILE A 1 185 ? 32.693 -5.052 -41.229 1.00 86.88 185 ILE A O 1
ATOM 1476 N N . ARG A 1 186 ? 32.022 -4.066 -43.141 1.00 83.56 186 ARG A N 1
ATOM 1477 C CA . ARG A 1 186 ? 32.797 -2.831 -42.976 1.00 83.56 186 ARG A CA 1
ATOM 1478 C C . ARG A 1 186 ? 31.858 -1.637 -42.844 1.00 83.56 186 ARG A C 1
ATOM 1480 O O . ARG A 1 186 ? 30.947 -1.469 -43.649 1.00 83.56 186 ARG A O 1
ATOM 1487 N N . PHE A 1 187 ? 32.119 -0.791 -41.854 1.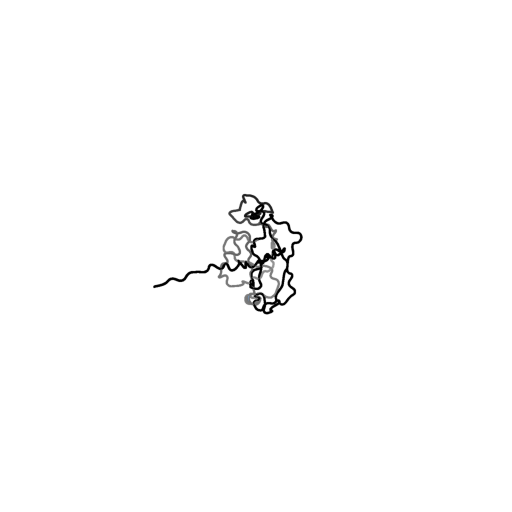00 81.19 187 PHE A N 1
ATOM 1488 C CA . PHE A 1 187 ? 31.437 0.490 -41.683 1.00 81.19 187 PHE A CA 1
ATOM 1489 C C . PHE A 1 187 ? 32.364 1.626 -42.112 1.00 81.19 187 PHE A C 1
ATOM 1491 O O . PHE A 1 187 ? 33.559 1.601 -41.818 1.00 81.19 187 PHE A O 1
ATOM 1498 N N . ASN A 1 188 ? 31.817 2.621 -42.811 1.00 79.56 188 ASN A N 1
ATOM 1499 C CA . ASN A 1 188 ? 32.557 3.831 -43.148 1.00 79.56 188 ASN A CA 1
ATOM 1500 C C . ASN A 1 188 ? 32.552 4.782 -41.941 1.00 79.56 188 ASN A C 1
ATOM 1502 O O . ASN A 1 188 ? 31.492 5.254 -41.531 1.00 79.56 188 ASN A O 1
ATOM 1506 N N . LEU A 1 189 ? 33.725 5.044 -41.364 1.00 75.69 189 LEU A N 1
ATOM 1507 C CA . LEU A 1 189 ? 33.889 5.901 -40.191 1.00 75.69 189 LEU A CA 1
ATOM 1508 C C . LEU A 1 189 ? 34.370 7.288 -40.637 1.00 75.69 189 LEU A C 1
ATOM 1510 O O . LEU A 1 189 ? 35.477 7.425 -41.151 1.00 75.69 189 LEU A O 1
ATOM 1514 N N . LEU A 1 190 ? 33.552 8.324 -40.424 1.00 73.94 190 LEU A N 1
ATOM 1515 C CA . LEU A 1 190 ? 33.853 9.696 -40.868 1.00 73.94 190 LEU A CA 1
ATOM 1516 C C . LEU A 1 190 ? 34.888 10.421 -39.994 1.00 73.94 190 LEU A C 1
ATOM 1518 O O . LEU A 1 190 ? 35.529 11.365 -40.448 1.00 73.94 190 LEU A O 1
ATOM 1522 N N . SER A 1 191 ? 35.075 9.984 -38.748 1.00 67.38 191 SER A N 1
ATOM 1523 C CA . SER A 1 191 ? 36.136 10.474 -37.869 1.00 67.38 191 SER A CA 1
ATOM 1524 C C . SER A 1 191 ? 36.466 9.445 -36.793 1.00 67.38 191 SER A C 1
ATOM 1526 O O . SER A 1 191 ? 35.554 8.942 -36.144 1.00 67.38 191 SER A O 1
ATOM 1528 N N . GLY A 1 192 ? 37.762 9.192 -36.582 1.00 61.72 192 GLY A N 1
ATOM 1529 C CA . GLY A 1 192 ? 38.322 8.649 -35.340 1.00 61.72 192 GLY A CA 1
ATOM 1530 C C . GLY A 1 192 ? 37.580 7.465 -34.720 1.00 61.72 192 GLY A C 1
ATOM 1531 O O . GLY A 1 192 ? 37.051 7.589 -33.621 1.00 61.72 192 GLY A O 1
ATOM 1532 N N . GLY A 1 193 ? 37.605 6.308 -35.377 1.00 52.91 193 GLY A N 1
ATOM 1533 C CA . GLY A 1 193 ? 37.371 5.030 -34.711 1.00 52.91 193 GLY A CA 1
ATOM 1534 C C . GLY A 1 193 ? 38.559 4.120 -34.978 1.00 52.91 193 GLY A C 1
ATOM 1535 O O . GLY A 1 193 ? 38.879 3.841 -36.131 1.00 52.91 193 GLY A O 1
ATOM 1536 N N . VAL A 1 194 ? 39.248 3.688 -33.922 1.00 47.28 194 VAL A N 1
ATOM 1537 C CA . VAL A 1 194 ? 40.195 2.577 -34.036 1.00 47.28 194 VAL A CA 1
ATOM 1538 C C . VAL A 1 194 ? 39.339 1.347 -34.310 1.00 47.28 194 VAL A C 1
ATOM 1540 O O . VAL A 1 194 ? 38.560 0.943 -33.447 1.00 47.28 194 VAL A O 1
ATOM 1543 N N . SER A 1 195 ? 39.422 0.795 -35.521 1.00 41.19 195 SER A N 1
ATOM 1544 C CA . SER A 1 195 ? 38.816 -0.502 -35.810 1.00 41.19 195 SER A CA 1
ATOM 1545 C C . SER A 1 195 ? 39.407 -1.531 -34.839 1.00 41.19 195 SER A C 1
ATOM 1547 O O . SER A 1 195 ? 40.636 -1.555 -34.691 1.00 41.19 195 SER A O 1
ATOM 1549 N N . PRO A 1 196 ? 38.596 -2.354 -34.155 1.00 43.34 196 PRO A N 1
ATOM 1550 C CA . PRO A 1 196 ? 39.142 -3.516 -33.475 1.00 43.34 196 PRO A CA 1
ATOM 1551 C C . PRO A 1 196 ? 39.888 -4.418 -34.458 1.00 43.34 196 PRO A C 1
ATOM 1553 O O . PRO A 1 196 ? 39.446 -4.550 -35.621 1.00 43.34 196 PRO A O 1
#

Radius of gyration: 49.67 Å; Cα contacts (8 Å, |Δi|>4): 53; chains: 1; bounding box: 127×55×116 Å

Mean predicted aligned error: 20.03 Å

Sequence (196 aa):
MMKTTRPLLALLFALPLALSAQEDTLRVQTLTFDSITTRRGWWQFPDTTHTYRKVLMVHTLKCDAQTTQDQYACGEWDYLTYSYVYDHTGVLDSVAMTHPFFKVNQAEPPVVEQAANPSYDLYQRWAERRTVVQTNFETDHIAGQGTHVDAATFTAQQGGTRGQYRYTAAELSAVGLQPGAIDLIRFNLLSGGVSP

Secondary structure (DSSP, 8-state):
-----------------------S--------TT-SS-------PPPTTS--S-----------TT-SSSSSTT-SS------------SS-S-------S--BTTB--S-----SS----------PPP-----S-------S------SSTT-SSSS---------HHHHHHTTPPSS---------SS-----

Solvent-accessible surface area (backbone atoms only — not comparable to full-atom values): 15341 Å² total; per-residue (Å²): 133,83,90,85,83,86,79,91,73,90,76,74,86,78,67,77,79,75,74,75,75,74,71,95,65,90,83,82,85,79,84,55,91,85,41,70,85,65,87,77,85,89,75,86,71,83,70,85,90,64,86,76,97,75,87,83,87,84,86,83,87,75,67,35,86,76,43,84,90,54,97,40,39,70,51,94,64,92,75,87,84,84,91,84,86,86,80,87,81,71,84,70,89,62,87,78,79,83,73,74,98,57,70,59,96,86,39,76,66,98,72,80,94,74,75,95,59,90,84,78,91,85,82,87,77,92,76,90,78,81,80,87,89,80,80,94,78,87,85,91,67,69,86,76,86,80,86,73,84,78,83,63,58,79,45,90,85,54,88,80,60,86,73,87,86,86,83,52,72,65,60,42,46,75,52,67,50,71,96,73,88,81,93,79,86,86,82,90,74,95,66,92,66,85,77,121

Foldseek 3Di:
DDDDDDDDDDDDDPPPPPVCPPPPDDDWDDDDPVCQPDDDDDTDDDDPPDDDPDDDDDDDDWQQCSRPPDRGSNDDDDDDDDDDDDDPPVPPPDPPPDDAPDDDPNDRDPDDDDDPDDDDDDDDDDDDDDDDPDDPDDDDFDQDDPPDDDPQQQDPPDPDHDDDDDDDPVSCVVSVNDDDDDDDDDDDDPDDDDDD

pLDDT: mean 78.59, std 14.3, range [38.38, 94.25]